Protein AF-A0A9P9AEH2-F1 (afdb_monomer_lite)

pLDDT: mean 73.3, std 25.93, range [28.19, 98.25]

Secondary structure (DSSP, 8-state):
--HHHHHHHHHHT--S----HHHHHHHHHHHHHHHHHHHHHTPPPPS-SSS---HHHHHHTTB---SSEEEEEETTEEEEESSPP-HHHHHHHHHHHHHHTHHHHSSPPPBPPBT-PPPP---BHHHHHHHHHHHHHTTB--HHHHHHHH---SBPP-PPP---S-B-----SSSPBHHHHHHHHHH-SHHHHHSPP-TTS---HHHHHHHHHHHHH-GGGGGGS------------------------PPPP-----------------------------------------------PPPP-PPP-

Structure (mmCIF, N/CA/C/O backbone):
data_AF-A0A9P9AEH2-F1
#
_entry.id   AF-A0A9P9AEH2-F1
#
loop_
_atom_site.group_PDB
_atom_site.id
_atom_site.type_symbol
_atom_site.label_atom_id
_atom_site.label_alt_id
_atom_site.label_comp_id
_atom_site.label_asym_id
_atom_site.label_entity_id
_atom_site.label_seq_id
_atom_site.pdbx_PDB_ins_code
_atom_site.Cartn_x
_atom_site.Cartn_y
_atom_site.Cartn_z
_atom_site.occupancy
_atom_site.B_iso_or_equiv
_atom_site.auth_seq_id
_atom_site.auth_comp_id
_atom_site.auth_asym_id
_atom_site.auth_atom_id
_atom_site.pdbx_PDB_model_num
ATOM 1 N N . LEU A 1 1 ? 23.282 -13.840 -33.303 1.00 62.34 1 LEU A N 1
ATOM 2 C CA . LEU A 1 1 ? 23.030 -13.584 -31.866 1.00 62.34 1 LEU A CA 1
ATOM 3 C C . LEU A 1 1 ? 24.050 -14.375 -31.071 1.00 62.34 1 LEU A C 1
ATOM 5 O O . LEU A 1 1 ? 24.085 -15.592 -31.226 1.00 62.34 1 LEU A O 1
ATOM 9 N N . ASP A 1 2 ? 24.872 -13.684 -30.285 1.00 90.50 2 ASP A N 1
ATOM 10 C CA . ASP A 1 2 ? 25.816 -14.287 -29.340 1.00 90.50 2 ASP A CA 1
ATOM 11 C C . ASP A 1 2 ? 25.077 -15.277 -28.408 1.00 90.50 2 ASP A C 1
ATOM 13 O O . ASP A 1 2 ? 23.894 -15.092 -28.094 1.00 90.50 2 ASP A O 1
ATOM 17 N N . LEU A 1 3 ? 25.740 -16.359 -27.983 1.00 92.50 3 LEU A N 1
ATOM 18 C CA . LEU A 1 3 ? 25.184 -17.357 -27.060 1.00 92.50 3 LEU A CA 1
ATOM 19 C C . LEU A 1 3 ? 24.665 -16.681 -25.784 1.00 92.50 3 LEU A C 1
ATOM 21 O O . LEU A 1 3 ? 23.587 -17.024 -25.289 1.00 92.50 3 LEU A O 1
ATOM 25 N N . ARG A 1 4 ? 25.387 -15.662 -25.309 1.00 91.38 4 ARG A N 1
ATOM 26 C CA . ARG A 1 4 ? 24.994 -14.835 -24.168 1.00 91.38 4 ARG A CA 1
ATOM 27 C C . ARG A 1 4 ? 23.633 -14.173 -24.369 1.00 91.38 4 ARG A C 1
ATOM 29 O O . ARG A 1 4 ? 22.790 -14.238 -23.475 1.00 91.38 4 ARG A O 1
ATOM 36 N N . ASP A 1 5 ? 23.387 -13.581 -25.535 1.00 91.69 5 ASP A N 1
ATOM 37 C CA . ASP A 1 5 ? 22.121 -12.902 -25.829 1.00 91.69 5 ASP A CA 1
ATOM 38 C C . ASP A 1 5 ? 20.962 -13.894 -25.942 1.00 91.69 5 ASP A C 1
ATOM 40 O O . ASP A 1 5 ? 19.847 -13.607 -25.505 1.00 91.69 5 ASP A O 1
ATOM 44 N N . ARG A 1 6 ? 21.223 -15.098 -26.468 1.00 89.75 6 ARG A N 1
ATOM 45 C CA . ARG A 1 6 ? 20.227 -16.179 -26.525 1.00 89.75 6 ARG A CA 1
ATOM 46 C C . ARG A 1 6 ? 19.845 -16.672 -25.132 1.00 89.75 6 ARG A C 1
ATOM 48 O O . ARG A 1 6 ? 18.654 -16.821 -24.860 1.00 89.75 6 ARG A O 1
ATOM 55 N N . ILE A 1 7 ? 20.826 -16.907 -24.257 1.00 87.25 7 ILE A N 1
ATOM 56 C CA . ILE A 1 7 ? 20.580 -17.311 -22.865 1.00 87.25 7 ILE A CA 1
ATOM 57 C C . ILE A 1 7 ? 19.827 -16.201 -22.135 1.00 87.25 7 ILE A C 1
ATOM 59 O O . ILE A 1 7 ? 18.781 -16.463 -21.546 1.00 87.25 7 ILE A O 1
ATOM 63 N N . ARG A 1 8 ? 20.286 -14.949 -22.252 1.00 83.81 8 ARG A N 1
ATOM 64 C CA . ARG A 1 8 ? 19.617 -13.787 -21.659 1.00 83.81 8 ARG A CA 1
ATOM 65 C C . ARG A 1 8 ? 18.162 -13.685 -22.111 1.00 83.81 8 ARG A C 1
ATOM 67 O O . ARG A 1 8 ? 17.284 -13.539 -21.270 1.00 83.81 8 ARG A O 1
ATOM 74 N N . LYS A 1 9 ? 17.889 -13.806 -23.414 1.00 83.81 9 LYS A N 1
ATOM 75 C CA . LYS A 1 9 ? 16.522 -13.751 -23.954 1.00 83.81 9 LYS A CA 1
ATOM 76 C C . LYS A 1 9 ? 15.638 -14.864 -23.388 1.00 83.81 9 LYS A C 1
ATOM 78 O O . LYS A 1 9 ? 14.495 -14.597 -23.037 1.00 83.81 9 LYS A O 1
ATOM 83 N N . ARG A 1 10 ? 16.160 -16.090 -23.262 1.00 83.12 10 ARG A N 1
ATOM 84 C CA . ARG A 1 10 ? 15.424 -17.221 -22.670 1.00 83.12 10 ARG A CA 1
ATOM 85 C C . ARG A 1 10 ? 15.131 -17.001 -21.189 1.00 83.12 10 ARG A C 1
ATOM 87 O O . ARG A 1 10 ? 13.990 -17.167 -20.777 1.00 83.12 10 ARG A O 1
ATOM 94 N N . VAL A 1 11 ? 16.121 -16.573 -20.410 1.00 81.19 11 VAL A N 1
ATOM 95 C CA . VAL A 1 11 ? 15.938 -16.303 -18.975 1.00 81.19 11 VAL A CA 1
ATOM 96 C C . VAL A 1 11 ? 14.929 -15.173 -18.757 1.00 81.19 11 VAL A C 1
ATOM 98 O O . VAL A 1 11 ? 14.026 -15.312 -17.943 1.00 81.19 11 VAL A O 1
ATOM 101 N N . LEU A 1 12 ? 15.009 -14.089 -19.535 1.00 76.88 12 LEU A N 1
ATOM 102 C CA . LEU A 1 12 ? 14.054 -12.978 -19.442 1.00 76.88 12 LEU A CA 1
ATOM 103 C C . LEU A 1 12 ? 12.643 -13.342 -19.937 1.00 76.88 12 LEU A C 1
ATOM 105 O O . LEU A 1 12 ? 11.680 -12.690 -19.546 1.00 76.88 12 LEU A O 1
ATOM 109 N N . SER A 1 13 ? 12.498 -14.382 -20.768 1.00 76.81 13 SER A N 1
ATOM 110 C CA . SER A 1 13 ? 11.187 -14.858 -21.239 1.00 76.81 13 SER A CA 1
ATOM 111 C C . SER A 1 13 ? 10.398 -15.658 -20.198 1.00 76.81 13 SER A C 1
ATOM 113 O O . SER A 1 13 ? 9.228 -15.961 -20.419 1.00 76.81 13 SER A O 1
ATOM 115 N N . ILE A 1 14 ? 11.019 -15.994 -19.064 1.00 79.00 14 ILE A N 1
ATOM 116 C CA . ILE A 1 14 ? 10.362 -16.696 -17.964 1.00 79.00 14 ILE A CA 1
ATOM 117 C C . ILE A 1 14 ? 9.258 -15.802 -17.381 1.00 79.00 14 ILE A C 1
ATOM 119 O O . ILE A 1 14 ? 9.511 -14.657 -17.011 1.00 79.00 14 ILE A O 1
ATOM 123 N N . GLN A 1 15 ? 8.035 -16.327 -17.277 1.00 74.75 15 GLN A N 1
ATOM 124 C CA . GLN A 1 15 ? 6.848 -15.595 -16.804 1.00 74.75 15 GLN A CA 1
ATOM 125 C C . GLN A 1 15 ? 6.489 -15.878 -15.334 1.00 74.75 15 GLN A C 1
ATOM 127 O O . GLN A 1 15 ? 5.360 -15.651 -14.916 1.00 74.75 15 GLN A O 1
ATOM 132 N N . PHE A 1 16 ? 7.438 -16.365 -14.535 1.00 76.38 16 PHE A N 1
ATOM 133 C CA . PHE A 1 16 ? 7.275 -16.509 -13.087 1.00 76.38 16 PHE A CA 1
ATOM 134 C C . PHE A 1 16 ? 8.370 -15.758 -12.320 1.00 76.38 16 PHE A C 1
ATOM 136 O O . PHE A 1 16 ? 9.404 -15.376 -12.880 1.00 76.38 16 PHE A O 1
ATOM 143 N N . ILE A 1 17 ? 8.122 -15.522 -11.031 1.00 82.81 17 ILE A N 1
ATOM 144 C CA . ILE A 1 17 ? 9.106 -14.965 -10.101 1.00 82.81 17 ILE A CA 1
ATOM 145 C C . ILE A 1 17 ? 10.064 -16.093 -9.737 1.00 82.81 17 ILE A C 1
ATOM 147 O O . ILE A 1 17 ? 9.629 -17.150 -9.289 1.00 82.81 17 ILE A O 1
ATOM 151 N N . ILE A 1 18 ? 11.362 -15.891 -9.957 1.00 80.31 18 ILE A N 1
ATOM 152 C CA . ILE A 1 18 ? 12.375 -16.859 -9.537 1.00 80.31 18 ILE A CA 1
ATOM 153 C C . ILE A 1 18 ? 12.635 -16.610 -8.049 1.00 80.31 18 ILE A C 1
ATOM 155 O O . ILE A 1 18 ? 13.205 -15.567 -7.713 1.00 80.31 18 ILE A O 1
ATOM 159 N N . PRO A 1 19 ? 12.234 -17.525 -7.149 1.00 82.62 19 PRO A N 1
ATOM 160 C CA . PRO A 1 19 ? 12.545 -17.372 -5.742 1.00 82.62 19 PRO A CA 1
ATOM 161 C C . PRO A 1 19 ? 14.063 -17.438 -5.569 1.00 82.62 19 PRO A C 1
ATOM 163 O O . PRO A 1 19 ? 14.725 -18.384 -5.995 1.00 82.62 19 PRO A O 1
ATOM 166 N N . SER A 1 20 ? 14.624 -16.406 -4.954 1.00 87.88 20 SER A N 1
ATOM 167 C CA . SER A 1 20 ? 16.035 -16.340 -4.594 1.00 87.88 20 SER A CA 1
ATOM 168 C C . SER A 1 20 ? 16.181 -15.629 -3.256 1.00 87.88 20 SER A C 1
ATOM 170 O O . SER A 1 20 ? 15.293 -14.883 -2.840 1.00 87.88 20 SER A O 1
ATOM 172 N N . VAL A 1 21 ? 17.317 -15.835 -2.589 1.00 89.06 21 VAL A N 1
ATOM 173 C CA . VAL A 1 21 ? 17.648 -15.117 -1.348 1.00 89.06 21 VAL A CA 1
ATOM 174 C C . VAL A 1 21 ? 17.639 -13.601 -1.583 1.00 89.06 21 VAL A C 1
ATOM 176 O O . VAL A 1 21 ? 17.129 -12.849 -0.759 1.00 89.06 21 VAL A O 1
ATOM 179 N N . GLU A 1 22 ? 18.114 -13.149 -2.746 1.00 90.38 22 GLU A N 1
ATOM 180 C CA . GLU A 1 22 ? 18.064 -11.739 -3.148 1.00 90.38 22 GLU A CA 1
ATOM 181 C C . GLU A 1 22 ? 16.622 -11.224 -3.266 1.00 90.38 22 GLU A C 1
ATOM 183 O O . GLU A 1 22 ? 16.276 -10.231 -2.628 1.00 90.38 22 GLU A O 1
ATOM 188 N N . THR A 1 23 ? 15.757 -11.929 -4.004 1.00 89.31 23 THR A N 1
ATOM 189 C CA . THR A 1 23 ? 14.343 -11.544 -4.160 1.00 89.31 23 THR A CA 1
ATOM 190 C C . THR A 1 23 ? 13.622 -11.533 -2.813 1.00 89.31 23 THR A C 1
ATOM 192 O O . THR A 1 23 ? 12.842 -10.625 -2.538 1.00 89.31 23 THR A O 1
ATOM 195 N N . PHE A 1 24 ? 13.928 -12.489 -1.931 1.00 91.94 24 PHE A N 1
ATOM 196 C CA . PHE A 1 24 ? 13.411 -12.506 -0.566 1.00 91.94 24 PHE A CA 1
ATOM 197 C C . PHE A 1 24 ? 13.822 -11.251 0.217 1.00 91.94 24 PHE A C 1
ATOM 199 O O . PHE A 1 24 ? 12.962 -10.583 0.791 1.00 91.94 24 PHE A O 1
ATOM 206 N N . HIS A 1 25 ? 15.108 -10.886 0.217 1.00 94.31 25 HIS A N 1
ATOM 207 C CA . HIS A 1 25 ? 15.576 -9.687 0.915 1.00 94.31 25 HIS A CA 1
ATOM 208 C C . HIS A 1 25 ? 14.945 -8.409 0.364 1.00 94.31 25 HIS A C 1
ATOM 210 O O . HIS A 1 25 ? 14.542 -7.545 1.143 1.00 94.31 25 HIS A O 1
ATOM 216 N N . GLU A 1 26 ? 14.827 -8.289 -0.957 1.00 95.31 26 GLU A N 1
ATOM 217 C CA . GLU A 1 26 ? 14.165 -7.148 -1.586 1.00 95.31 26 GLU A CA 1
ATOM 218 C C . GLU A 1 26 ? 12.679 -7.080 -1.204 1.00 95.31 26 GLU A C 1
ATOM 220 O O . GLU A 1 26 ? 12.203 -6.023 -0.780 1.00 95.31 26 GLU A O 1
ATOM 225 N N . ASN A 1 27 ? 11.955 -8.202 -1.242 1.00 95.44 27 ASN A N 1
ATOM 226 C CA . ASN A 1 27 ? 10.561 -8.267 -0.794 1.00 95.44 27 ASN A CA 1
ATOM 227 C C . ASN A 1 27 ? 10.424 -7.862 0.678 1.00 95.44 27 ASN A C 1
ATOM 229 O O . ASN A 1 27 ? 9.542 -7.077 1.022 1.00 95.44 27 ASN A O 1
ATOM 233 N N . MET A 1 28 ? 11.326 -8.320 1.550 1.00 95.94 28 MET A N 1
ATOM 234 C CA . MET A 1 28 ? 11.313 -7.934 2.963 1.00 95.94 28 MET A CA 1
ATOM 235 C C . MET A 1 28 ? 11.596 -6.445 3.171 1.00 95.94 28 MET A C 1
ATOM 237 O O . MET A 1 28 ? 10.982 -5.838 4.050 1.00 95.94 28 MET A O 1
ATOM 241 N N . LYS A 1 29 ? 12.452 -5.815 2.351 1.00 96.88 29 LYS A N 1
ATOM 242 C CA . LYS A 1 29 ? 12.617 -4.350 2.372 1.00 96.88 29 LYS A CA 1
ATOM 243 C C . LYS A 1 29 ? 11.295 -3.660 2.069 1.00 96.88 29 LYS A C 1
ATOM 245 O O . LYS A 1 29 ? 10.914 -2.768 2.822 1.00 96.88 29 LYS A O 1
ATOM 250 N N . TYR A 1 30 ? 10.579 -4.103 1.037 1.00 97.44 30 TYR A N 1
ATOM 251 C CA . TYR A 1 30 ? 9.293 -3.516 0.667 1.00 97.44 30 TYR A CA 1
ATOM 252 C C . TYR A 1 30 ? 8.231 -3.700 1.763 1.00 97.44 30 TYR A C 1
ATOM 254 O O . TYR A 1 30 ? 7.660 -2.718 2.232 1.00 97.44 30 TYR A O 1
ATOM 262 N N . ILE A 1 31 ? 8.059 -4.924 2.271 1.00 97.25 31 ILE A N 1
ATOM 263 C CA . ILE A 1 31 ? 7.162 -5.235 3.398 1.00 97.25 31 ILE A CA 1
ATOM 264 C C . ILE A 1 31 ? 7.500 -4.403 4.644 1.00 97.25 31 ILE A C 1
ATOM 266 O O . ILE A 1 31 ? 6.602 -3.925 5.345 1.00 97.25 31 ILE A O 1
ATOM 270 N N . SER A 1 32 ? 8.788 -4.169 4.918 1.00 97.38 32 SER A N 1
ATOM 271 C CA . SER A 1 32 ? 9.209 -3.373 6.074 1.00 97.38 32 SER A CA 1
ATOM 272 C C . SER A 1 32 ? 8.695 -1.931 6.031 1.00 97.38 32 SER A C 1
ATOM 274 O O . SER A 1 32 ? 8.515 -1.330 7.091 1.00 97.38 32 SER A O 1
ATOM 276 N N . ILE A 1 33 ? 8.420 -1.377 4.843 1.00 98.25 33 ILE A N 1
ATOM 277 C CA . ILE A 1 33 ? 7.902 -0.013 4.694 1.00 98.25 33 ILE A CA 1
ATOM 278 C C . ILE A 1 33 ? 6.505 0.087 5.306 1.00 98.25 33 ILE A C 1
ATOM 280 O O . ILE A 1 33 ? 6.278 0.949 6.155 1.00 98.25 33 ILE A O 1
ATOM 284 N N . ALA A 1 34 ? 5.601 -0.833 4.963 1.00 97.75 34 ALA A N 1
ATOM 285 C CA . ALA A 1 34 ? 4.266 -0.871 5.555 1.00 97.75 34 ALA A CA 1
ATOM 286 C C . ALA A 1 34 ? 4.339 -1.042 7.077 1.00 97.75 34 ALA A C 1
ATOM 288 O O . ALA A 1 34 ? 3.719 -0.281 7.816 1.00 97.75 34 ALA A O 1
ATOM 289 N N . ALA A 1 35 ? 5.189 -1.946 7.575 1.00 96.81 35 ALA A N 1
ATOM 290 C CA . ALA A 1 35 ? 5.377 -2.108 9.015 1.00 96.81 35 ALA A CA 1
ATOM 291 C C . ALA A 1 35 ? 5.870 -0.817 9.704 1.00 96.81 35 ALA A C 1
ATOM 293 O O . ALA A 1 35 ? 5.384 -0.474 10.783 1.00 96.81 35 ALA A O 1
ATOM 294 N N . LYS A 1 36 ? 6.807 -0.076 9.093 1.00 97.44 36 LYS A N 1
ATOM 295 C CA . LYS A 1 36 ? 7.274 1.228 9.601 1.00 97.44 36 LYS A CA 1
ATOM 296 C C . LYS A 1 36 ? 6.147 2.265 9.614 1.00 97.44 36 LYS A C 1
ATOM 298 O O . LYS A 1 36 ? 6.005 2.970 10.610 1.00 97.44 36 LYS A O 1
ATOM 303 N N . ILE A 1 37 ? 5.344 2.336 8.551 1.00 97.62 37 ILE A N 1
ATOM 304 C CA . ILE A 1 37 ? 4.191 3.245 8.438 1.00 97.62 37 ILE A CA 1
ATOM 305 C C . ILE A 1 37 ? 3.176 2.952 9.546 1.00 97.62 37 ILE A C 1
ATOM 307 O O . ILE A 1 37 ? 2.828 3.850 10.312 1.00 97.62 37 ILE A O 1
ATOM 311 N N . LEU A 1 38 ? 2.762 1.692 9.702 1.00 97.06 38 LEU A N 1
ATOM 312 C CA . LEU A 1 38 ? 1.790 1.294 10.723 1.00 97.06 38 LEU A CA 1
ATOM 313 C C . LEU A 1 38 ? 2.295 1.590 12.137 1.00 97.06 38 LEU A C 1
ATOM 315 O O . LEU A 1 38 ? 1.560 2.139 12.955 1.00 97.06 38 LEU A O 1
ATOM 319 N N . ARG A 1 39 ? 3.574 1.314 12.421 1.00 94.88 39 ARG A N 1
ATOM 320 C CA . ARG A 1 39 ? 4.192 1.677 13.706 1.00 94.88 39 ARG A CA 1
ATOM 321 C C . ARG A 1 39 ? 4.179 3.181 13.950 1.00 94.88 39 ARG A C 1
ATOM 323 O O . ARG A 1 39 ? 3.943 3.630 15.071 1.00 94.88 39 ARG A O 1
ATOM 330 N N . ARG A 1 40 ? 4.454 3.962 12.906 1.00 94.50 40 ARG A N 1
ATOM 331 C CA . ARG A 1 40 ? 4.536 5.416 12.995 1.00 94.50 40 ARG A CA 1
ATOM 332 C C . ARG A 1 40 ? 3.178 6.051 13.246 1.00 94.50 40 ARG A C 1
ATOM 334 O O . ARG A 1 40 ? 3.122 6.909 14.118 1.00 94.50 40 ARG A O 1
ATOM 341 N N . TYR A 1 41 ? 2.130 5.626 12.544 1.00 94.56 41 TYR A N 1
ATOM 342 C CA . TYR A 1 41 ? 0.842 6.328 12.552 1.00 94.56 41 TYR A CA 1
ATOM 343 C C . TYR A 1 41 ? -0.253 5.652 13.369 1.00 94.56 41 TYR A C 1
ATOM 345 O O . TYR A 1 41 ? -1.098 6.358 13.892 1.00 94.56 41 TYR A O 1
ATOM 353 N N . LEU A 1 42 ? -0.239 4.327 13.519 1.00 94.56 42 LEU A N 1
ATOM 354 C CA . LEU A 1 42 ? -1.388 3.597 14.073 1.00 94.56 42 LEU A CA 1
ATOM 355 C C . LEU A 1 42 ? -1.065 2.763 15.319 1.00 94.56 42 LEU A C 1
ATOM 357 O O . LEU A 1 42 ? -1.966 2.439 16.082 1.00 94.56 42 LEU A O 1
ATOM 361 N N . MET A 1 43 ? 0.201 2.405 15.547 1.00 91.88 43 MET A N 1
ATOM 362 C CA . MET A 1 43 ? 0.604 1.607 16.712 1.00 91.88 43 MET A CA 1
ATOM 363 C C . MET A 1 43 ? 0.988 2.495 17.897 1.00 91.88 43 MET A C 1
ATOM 365 O O . MET A 1 43 ? 1.874 3.349 17.770 1.00 91.88 43 MET A O 1
ATOM 369 N N . GLU A 1 44 ? 0.385 2.257 19.057 1.00 86.25 44 GLU A N 1
ATOM 370 C CA . GLU A 1 44 ? 0.805 2.870 20.318 1.00 86.25 44 GLU A CA 1
ATOM 371 C C . GLU A 1 44 ? 2.204 2.383 20.731 1.00 86.25 44 GLU A C 1
ATOM 373 O O . GLU A 1 44 ? 2.643 1.282 20.387 1.00 86.25 44 GLU A O 1
ATOM 378 N N . VAL A 1 45 ? 2.957 3.232 21.433 1.00 76.06 45 VAL A N 1
ATOM 379 C CA . VAL A 1 45 ? 4.298 2.862 21.899 1.00 76.06 45 VAL A CA 1
ATOM 380 C C . VAL A 1 45 ? 4.147 1.845 23.035 1.00 76.06 45 VAL A C 1
ATOM 382 O O . VAL A 1 45 ? 3.473 2.157 24.015 1.00 76.06 45 VAL A O 1
ATOM 385 N N . PRO A 1 46 ? 4.786 0.660 22.963 1.00 68.69 46 PRO A N 1
ATOM 386 C CA . PRO A 1 46 ? 4.712 -0.306 24.049 1.00 68.69 46 PRO A CA 1
ATOM 387 C C . PRO A 1 46 ? 5.258 0.309 25.339 1.00 68.69 46 PRO A C 1
ATOM 389 O O . PRO A 1 46 ? 6.410 0.749 25.384 1.00 68.69 46 PRO A O 1
ATOM 392 N N . THR A 1 47 ? 4.449 0.313 26.394 1.00 58.19 47 THR A N 1
ATOM 393 C CA . THR A 1 47 ? 4.825 0.847 27.711 1.00 58.19 47 THR A CA 1
ATOM 394 C C . THR A 1 47 ? 5.898 -0.006 28.398 1.00 58.19 47 THR A C 1
ATOM 396 O O . THR A 1 47 ? 6.670 0.505 29.208 1.00 58.19 47 THR A O 1
ATOM 399 N N . CYS A 1 48 ? 6.027 -1.292 28.036 1.00 57.22 48 CYS A N 1
ATOM 400 C CA . CYS A 1 48 ? 7.017 -2.205 28.608 1.00 57.22 48 CYS A CA 1
ATOM 401 C C . CYS A 1 48 ? 8.142 -2.565 27.619 1.00 57.22 48 CYS A C 1
ATOM 403 O O . CYS A 1 48 ? 7.910 -3.118 26.545 1.00 57.22 48 CYS A O 1
ATOM 405 N N . LYS A 1 49 ? 9.401 -2.312 28.009 1.00 62.03 49 LYS A N 1
ATOM 406 C CA . LYS A 1 49 ? 10.592 -2.605 27.184 1.00 62.03 49 LYS A CA 1
ATOM 407 C C . LYS A 1 49 ? 10.941 -4.098 27.085 1.00 62.03 49 LYS A C 1
ATOM 409 O O . LYS A 1 49 ? 11.706 -4.453 26.192 1.00 62.03 49 LYS A O 1
ATOM 414 N N . ARG A 1 50 ? 10.437 -4.945 27.996 1.00 60.28 50 ARG A N 1
ATOM 415 C CA . ARG A 1 50 ? 10.857 -6.355 28.126 1.00 60.28 50 ARG A CA 1
ATOM 416 C C . ARG A 1 50 ? 10.119 -7.320 27.193 1.00 60.28 50 ARG A C 1
ATOM 418 O O . ARG A 1 50 ? 10.758 -8.247 26.723 1.00 60.28 50 ARG A O 1
ATOM 425 N N . ASN A 1 51 ? 8.862 -7.043 26.842 1.00 72.12 51 ASN A N 1
ATOM 426 C CA . ASN A 1 51 ? 8.076 -7.830 25.884 1.00 72.12 51 ASN A CA 1
ATOM 427 C C . ASN A 1 51 ? 7.437 -6.883 24.867 1.00 72.12 51 ASN A C 1
ATOM 429 O O . ASN A 1 51 ? 6.350 -6.360 25.097 1.00 72.12 51 ASN A O 1
ATOM 433 N N . LYS A 1 52 ? 8.141 -6.604 23.765 1.00 79.06 52 LYS A N 1
ATOM 434 C CA . LYS A 1 52 ? 7.578 -5.790 22.682 1.00 79.06 52 LYS A CA 1
ATOM 435 C C . LYS A 1 52 ? 6.620 -6.675 21.880 1.00 79.06 52 LYS A C 1
ATOM 437 O O . LYS A 1 52 ? 7.121 -7.611 21.254 1.00 79.06 52 LYS A O 1
ATOM 442 N N . PRO A 1 53 ? 5.302 -6.403 21.887 1.00 84.81 53 PRO A N 1
ATOM 443 C CA . PRO A 1 53 ? 4.364 -7.183 21.094 1.00 84.81 53 PRO A CA 1
ATOM 444 C C . PRO A 1 53 ? 4.727 -7.085 19.613 1.00 84.81 53 PRO A C 1
ATOM 446 O O . PRO A 1 53 ? 5.306 -6.090 19.150 1.00 84.81 53 PRO A O 1
ATOM 449 N N . THR A 1 54 ? 4.383 -8.121 18.856 1.00 89.44 54 THR A N 1
ATOM 450 C CA . THR A 1 54 ? 4.439 -8.044 17.399 1.00 89.44 54 THR A CA 1
ATOM 451 C C . THR A 1 54 ? 3.483 -6.961 16.895 1.00 89.44 54 THR A C 1
ATOM 453 O O . THR A 1 54 ? 2.571 -6.511 17.592 1.00 89.44 54 THR A O 1
ATOM 456 N N . LEU A 1 55 ? 3.688 -6.519 15.650 1.00 91.81 55 LEU A N 1
ATOM 457 C CA . LEU A 1 55 ? 2.817 -5.505 15.056 1.00 91.81 55 LEU A CA 1
ATOM 458 C C . LEU A 1 55 ? 1.360 -5.990 14.996 1.00 91.81 55 LEU A C 1
ATOM 460 O O . LEU A 1 55 ? 0.459 -5.207 15.263 1.00 91.81 55 LEU A O 1
ATOM 464 N N . PHE A 1 56 ? 1.139 -7.273 14.697 1.00 93.19 56 PHE A N 1
ATOM 465 C CA . PHE A 1 56 ? -0.200 -7.851 14.707 1.00 93.19 56 PHE A CA 1
ATOM 466 C C . PHE A 1 56 ? -0.785 -7.917 16.122 1.00 93.19 56 PHE A C 1
ATOM 468 O O . PHE A 1 56 ? -1.906 -7.467 16.315 1.00 93.19 56 PHE A O 1
ATOM 475 N N . GLU A 1 57 ? -0.035 -8.404 17.115 1.00 91.88 57 GLU A N 1
ATOM 476 C CA . GLU A 1 57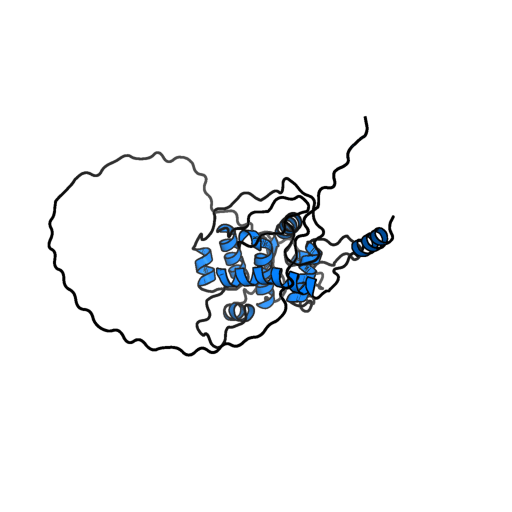 ? -0.508 -8.492 18.508 1.00 91.88 57 GLU A CA 1
ATOM 477 C C . GLU A 1 57 ? -0.960 -7.133 19.053 1.00 91.88 57 GLU A C 1
ATOM 479 O O . GLU A 1 57 ? -2.014 -7.038 19.676 1.00 91.88 57 GLU A O 1
ATOM 484 N N . SER A 1 58 ? -0.207 -6.068 18.760 1.00 91.25 58 SER A N 1
ATOM 485 C CA . SER A 1 58 ? -0.558 -4.707 19.182 1.00 91.25 58 SER A CA 1
ATOM 486 C C . SER A 1 58 ? -1.841 -4.175 18.534 1.00 91.25 58 SER A C 1
ATOM 488 O O . SER A 1 58 ? -2.505 -3.309 19.105 1.00 91.25 58 SER A O 1
ATOM 490 N N . PHE A 1 59 ? -2.161 -4.633 17.325 1.00 92.56 59 PHE A N 1
ATOM 491 C CA . PHE A 1 59 ? -3.405 -4.285 16.643 1.00 92.56 59 PHE A CA 1
ATOM 492 C C . PHE A 1 59 ? -4.556 -5.154 17.151 1.00 92.56 59 PHE A C 1
ATOM 494 O O . PHE A 1 59 ? -5.626 -4.640 17.459 1.00 92.56 59 PHE A O 1
ATOM 501 N N . ALA A 1 60 ? -4.321 -6.457 17.297 1.00 93.12 60 ALA A N 1
ATOM 502 C CA . ALA A 1 60 ? -5.307 -7.424 17.757 1.00 93.12 60 ALA A CA 1
ATOM 503 C C . ALA A 1 60 ? -5.807 -7.128 19.179 1.00 93.12 60 ALA A C 1
ATOM 505 O O . ALA A 1 60 ? -6.991 -7.309 19.442 1.00 93.12 60 ALA A O 1
ATOM 506 N N . SER A 1 61 ? -4.954 -6.609 20.073 1.00 91.44 61 SER A N 1
ATOM 507 C CA . SER A 1 61 ? -5.363 -6.216 21.432 1.00 91.44 61 SER A CA 1
ATOM 508 C C . SER A 1 61 ? -6.397 -5.086 21.463 1.00 91.44 61 SER A C 1
ATOM 510 O O . SER A 1 61 ? -7.112 -4.941 22.446 1.00 91.44 61 SER A O 1
ATOM 512 N N . ASN A 1 62 ? -6.457 -4.286 20.398 1.00 91.44 62 ASN A N 1
ATOM 513 C CA . ASN A 1 62 ? -7.318 -3.113 20.258 1.00 91.44 62 ASN A CA 1
ATOM 514 C C . ASN A 1 62 ? -8.382 -3.306 19.164 1.00 91.44 62 ASN A C 1
ATOM 516 O O . ASN A 1 62 ? -8.989 -2.341 18.697 1.00 91.44 62 ASN A O 1
ATOM 520 N N . TRP A 1 63 ? -8.572 -4.546 18.705 1.00 95.44 63 TRP A N 1
ATOM 521 C CA . TRP A 1 63 ? -9.529 -4.866 17.661 1.00 95.44 63 TRP A CA 1
ATOM 522 C C . TRP A 1 63 ? -10.884 -5.231 18.261 1.00 95.44 63 TRP A C 1
ATOM 524 O O . TRP A 1 63 ? -10.985 -6.121 19.106 1.00 95.44 63 TRP A O 1
ATOM 534 N N . LYS A 1 64 ? -11.937 -4.576 17.780 1.00 93.88 64 LYS A N 1
ATOM 535 C CA . LYS A 1 64 ? -13.331 -4.894 18.085 1.00 93.88 64 LYS A CA 1
ATOM 536 C C . LYS A 1 64 ? -14.002 -5.368 16.806 1.00 93.88 64 LYS A C 1
ATOM 538 O O . LYS A 1 64 ? -13.925 -4.695 15.781 1.00 93.88 64 LYS A O 1
ATOM 543 N N . SER A 1 65 ? -14.664 -6.523 16.861 1.00 91.12 65 SER A N 1
ATOM 544 C CA . SER A 1 65 ? -15.358 -7.054 15.687 1.00 91.12 65 SER A CA 1
ATOM 545 C C . SER A 1 65 ? -16.478 -6.096 15.255 1.00 91.12 65 SER A C 1
ATOM 547 O O . SER A 1 65 ? -17.381 -5.844 16.055 1.00 91.12 65 SER A O 1
ATOM 549 N N . PRO A 1 66 ? -16.474 -5.595 14.005 1.00 87.31 66 PRO A N 1
ATOM 550 C CA . PRO A 1 66 ? -17.500 -4.676 13.503 1.00 87.31 66 PRO A CA 1
ATOM 551 C C . PRO A 1 66 ? -18.854 -5.355 13.216 1.00 87.31 66 PRO A C 1
ATOM 553 O O . PRO A 1 66 ? -19.750 -4.730 12.655 1.00 87.31 66 PRO A O 1
ATOM 556 N N . GLY A 1 67 ? -19.012 -6.645 13.534 1.00 86.75 67 GLY A N 1
ATOM 557 C CA . GLY A 1 67 ? -20.203 -7.448 13.232 1.00 86.75 67 GLY A CA 1
ATOM 558 C C . GLY A 1 67 ? -20.313 -7.860 11.759 1.00 86.75 67 GLY A C 1
ATOM 559 O O . GLY A 1 67 ? -20.619 -9.014 11.476 1.00 86.75 67 GLY A O 1
ATOM 560 N N . VAL A 1 68 ? -19.983 -6.957 10.830 1.00 87.31 68 VAL A N 1
ATOM 561 C CA . VAL A 1 68 ? -19.972 -7.184 9.374 1.00 87.31 68 VAL A CA 1
ATOM 562 C C . VAL A 1 68 ? -18.575 -6.944 8.808 1.00 87.31 68 VAL A C 1
ATOM 564 O O . VAL A 1 68 ? -17.900 -5.990 9.191 1.00 87.31 68 VAL A O 1
ATOM 567 N N . GLN A 1 69 ? -18.119 -7.801 7.888 1.00 86.69 69 GLN A N 1
ATOM 568 C CA . GLN A 1 69 ? -16.792 -7.659 7.291 1.00 86.69 69 GLN A CA 1
ATOM 569 C C . GLN A 1 69 ? -16.861 -6.725 6.082 1.00 86.69 69 GLN A C 1
ATOM 571 O O . GLN A 1 69 ? -17.395 -7.090 5.032 1.00 86.69 69 GLN A O 1
ATOM 576 N N . TYR A 1 70 ? -16.280 -5.536 6.236 1.00 87.25 70 TYR A N 1
ATOM 577 C CA . TYR A 1 70 ? -16.092 -4.568 5.160 1.00 87.25 70 TYR A CA 1
ATOM 578 C C . TYR A 1 70 ? -14.802 -4.852 4.396 1.00 87.25 70 TYR A C 1
ATOM 580 O O . TYR A 1 70 ? -13.730 -4.976 4.992 1.00 87.25 70 TYR A O 1
ATOM 588 N N . VAL A 1 71 ? -14.902 -4.909 3.070 1.00 89.00 71 VAL A N 1
ATOM 589 C CA . VAL A 1 71 ? -13.758 -5.083 2.176 1.00 89.00 71 VAL A CA 1
ATOM 590 C C . VAL A 1 71 ? -13.689 -3.902 1.222 1.00 89.00 71 VAL A C 1
ATOM 592 O O . VAL A 1 71 ? -14.622 -3.642 0.465 1.00 89.00 71 VAL A O 1
ATOM 595 N N . GLU A 1 72 ? -12.572 -3.186 1.268 1.00 92.31 72 GLU A N 1
ATOM 596 C CA . GLU A 1 72 ? -12.302 -2.086 0.350 1.00 92.31 72 GLU A CA 1
ATOM 597 C C . GLU A 1 72 ? -11.941 -2.640 -1.036 1.00 92.31 72 GLU A C 1
ATOM 599 O O . GLU A 1 72 ? -11.025 -3.462 -1.152 1.00 92.31 72 GLU A O 1
ATOM 604 N N . HIS A 1 73 ? -12.648 -2.193 -2.075 1.00 90.69 73 HIS A N 1
ATOM 605 C CA . HIS A 1 73 ? -12.377 -2.562 -3.472 1.00 90.69 73 HIS A CA 1
ATOM 606 C C . HIS A 1 73 ? -11.862 -1.387 -4.311 1.00 90.69 73 HIS A C 1
ATOM 608 O O . HIS A 1 73 ? -11.292 -1.613 -5.378 1.00 90.69 73 HIS A O 1
ATOM 614 N N . ASN A 1 74 ? -12.032 -0.159 -3.825 1.00 89.69 74 ASN A N 1
ATOM 615 C CA . ASN A 1 74 ? -11.486 1.073 -4.381 1.00 89.69 74 ASN A CA 1
ATOM 616 C C . ASN A 1 74 ? -11.370 2.111 -3.247 1.00 89.69 74 ASN A C 1
ATOM 618 O O . ASN A 1 74 ? -11.894 1.887 -2.160 1.00 89.69 74 ASN A O 1
ATOM 622 N N . TYR A 1 75 ? -10.664 3.225 -3.449 1.00 88.56 75 TYR A N 1
ATOM 623 C CA . TYR A 1 75 ? -10.413 4.206 -2.387 1.00 88.56 75 TYR A CA 1
ATOM 624 C C . TYR A 1 75 ? -11.701 4.706 -1.731 1.00 88.56 75 TYR A C 1
ATOM 626 O O . TYR A 1 75 ? -12.453 5.462 -2.335 1.00 88.56 75 TYR A O 1
ATOM 634 N N . GLY A 1 76 ? -11.909 4.331 -0.467 1.00 87.31 76 GLY A N 1
ATOM 635 C CA . GLY A 1 76 ? -13.093 4.732 0.292 1.00 87.31 76 GLY A CA 1
ATOM 636 C C . GLY A 1 76 ? -14.384 4.012 -0.113 1.00 87.31 76 GLY A C 1
ATOM 637 O O . GLY A 1 76 ? -15.417 4.271 0.497 1.00 87.31 76 GLY A O 1
ATOM 638 N N . GLU A 1 77 ? -14.334 3.096 -1.082 1.00 91.31 77 GLU A N 1
ATOM 639 C CA . GLU A 1 77 ? -15.474 2.298 -1.532 1.00 91.31 77 GLU A CA 1
ATOM 640 C C . GLU A 1 77 ? -15.384 0.892 -0.929 1.00 91.31 77 GLU A C 1
ATOM 642 O O . GLU A 1 77 ? -14.421 0.141 -1.140 1.00 91.31 77 GLU A O 1
ATOM 647 N N . PHE A 1 78 ? -16.413 0.526 -0.166 1.00 91.44 78 PHE A N 1
ATOM 648 C CA . PHE A 1 78 ? -16.466 -0.720 0.590 1.00 91.44 78 PHE A CA 1
ATOM 649 C C . PHE A 1 78 ? -17.621 -1.595 0.125 1.00 91.44 78 PHE A C 1
ATOM 651 O O . PHE A 1 78 ? -18.714 -1.114 -0.161 1.00 91.44 78 PHE A O 1
ATOM 658 N N . SER A 1 79 ? -17.388 -2.902 0.123 1.00 90.56 79 SER A N 1
ATOM 659 C CA . SER A 1 79 ? -18.436 -3.911 -0.014 1.00 90.56 79 SER A CA 1
ATOM 660 C C . SER A 1 79 ? -18.550 -4.698 1.283 1.00 90.56 79 SER A C 1
ATOM 662 O O . SER A 1 79 ? -17.546 -4.989 1.939 1.00 90.56 79 SER A O 1
ATOM 664 N N . GLN A 1 80 ? -19.773 -5.055 1.655 1.00 90.06 80 GLN A N 1
ATOM 665 C CA . GLN A 1 80 ? -20.013 -5.980 2.754 1.00 90.06 80 GLN A CA 1
ATOM 666 C C . GLN A 1 80 ? -19.825 -7.416 2.267 1.00 90.06 80 GLN A C 1
ATOM 668 O O . GLN A 1 80 ? -20.180 -7.758 1.140 1.00 90.06 80 GLN A O 1
ATOM 673 N N . THR A 1 81 ? -19.263 -8.263 3.124 1.00 86.31 81 THR A N 1
ATOM 674 C CA . THR A 1 81 ? -19.113 -9.696 2.858 1.00 86.31 81 THR A CA 1
ATOM 675 C C . THR A 1 81 ? -19.818 -10.507 3.935 1.00 86.31 81 THR A C 1
ATOM 677 O O . THR A 1 81 ? -19.911 -10.085 5.086 1.00 86.31 81 THR A O 1
ATOM 680 N N . THR A 1 82 ? -20.302 -11.690 3.561 1.00 85.69 82 THR A N 1
ATOM 681 C CA . THR A 1 82 ? -20.971 -12.641 4.466 1.00 85.69 82 THR A CA 1
ATOM 682 C C . THR A 1 82 ? -19.998 -13.382 5.386 1.00 85.69 82 THR A C 1
ATOM 684 O O . THR A 1 82 ? -20.415 -14.151 6.247 1.00 85.69 82 THR A O 1
ATOM 687 N N . GLN A 1 83 ? -18.694 -13.173 5.201 1.00 84.56 83 GLN A N 1
ATOM 688 C CA . GLN A 1 83 ? -17.650 -13.812 5.988 1.00 84.56 83 GLN A CA 1
ATOM 689 C C . GLN A 1 83 ? -17.560 -13.189 7.382 1.00 84.56 83 GLN A C 1
ATOM 691 O O . GLN A 1 83 ? -17.699 -11.976 7.547 1.00 84.56 83 GLN A O 1
ATOM 696 N N . THR A 1 84 ? -17.256 -14.016 8.381 1.00 87.62 84 THR A N 1
ATOM 697 C CA . THR A 1 84 ? -17.011 -13.542 9.743 1.00 87.62 84 THR A CA 1
ATOM 698 C C . THR A 1 84 ? -15.794 -12.610 9.766 1.00 87.62 84 THR A C 1
ATOM 700 O O . THR A 1 84 ? -14.708 -13.040 9.360 1.00 87.62 84 THR A O 1
ATOM 703 N N . PRO A 1 85 ? -15.925 -11.372 10.280 1.00 90.75 85 PRO A N 1
ATOM 704 C CA . PRO A 1 85 ? -14.793 -10.470 10.440 1.00 90.75 85 PRO A CA 1
ATOM 705 C C . PRO A 1 85 ? -13.702 -11.106 11.298 1.00 90.75 85 PRO A C 1
ATOM 707 O O . PRO A 1 85 ? -13.977 -11.650 12.368 1.00 90.75 85 PRO A O 1
ATOM 710 N N . THR A 1 86 ? -12.448 -10.987 10.868 1.00 93.06 86 THR A N 1
ATOM 711 C CA . THR A 1 86 ? -11.295 -11.411 11.671 1.00 93.06 86 THR A CA 1
ATOM 712 C C . THR A 1 86 ? -10.288 -10.279 11.815 1.00 93.06 86 THR A C 1
ATOM 714 O O . THR A 1 86 ? -10.032 -9.540 10.861 1.00 93.06 86 THR A O 1
ATOM 717 N N . ALA A 1 87 ? -9.645 -10.189 12.984 1.00 94.06 87 ALA A N 1
ATOM 718 C CA . ALA A 1 87 ? -8.548 -9.247 13.218 1.00 94.06 87 ALA A CA 1
ATOM 719 C C . ALA A 1 87 ? -7.418 -9.418 12.190 1.00 94.06 87 ALA A C 1
ATOM 721 O O . ALA A 1 87 ? -6.799 -8.443 11.772 1.00 94.06 87 ALA A O 1
ATOM 722 N N . TRP A 1 88 ? -7.159 -10.656 11.752 1.00 93.38 88 TRP A N 1
ATOM 723 C CA . TRP A 1 88 ? -6.137 -10.948 10.746 1.00 93.38 88 TRP A CA 1
ATOM 724 C C . TRP A 1 88 ? -6.494 -10.376 9.372 1.00 93.38 88 TRP A C 1
ATOM 726 O O . TRP A 1 88 ? -5.644 -9.769 8.722 1.00 93.38 88 TRP A O 1
ATOM 736 N N . HIS A 1 89 ? -7.752 -10.520 8.940 1.00 92.00 89 HIS A N 1
ATOM 737 C CA . HIS A 1 89 ? -8.220 -9.914 7.695 1.00 92.00 89 HIS A CA 1
ATOM 738 C C . HIS A 1 89 ? -8.149 -8.385 7.769 1.00 92.00 89 HIS A C 1
ATOM 740 O O . HIS A 1 89 ? -7.552 -7.765 6.892 1.00 92.00 89 HIS A O 1
ATOM 746 N N . ALA A 1 90 ? -8.660 -7.789 8.851 1.00 94.44 90 ALA A N 1
ATOM 747 C CA . ALA A 1 90 ? -8.577 -6.350 9.096 1.00 94.44 90 ALA A CA 1
ATOM 748 C C . ALA A 1 90 ? -7.122 -5.847 9.049 1.00 94.44 90 ALA A C 1
ATOM 750 O O . ALA A 1 90 ? -6.815 -4.854 8.384 1.00 94.44 90 ALA A O 1
ATOM 751 N N . TYR A 1 91 ? -6.203 -6.570 9.696 1.00 95.81 91 TYR A N 1
ATOM 752 C CA . TYR A 1 91 ? -4.776 -6.258 9.691 1.00 95.81 91 TYR A CA 1
ATOM 753 C C . TYR A 1 91 ? -4.190 -6.320 8.277 1.00 95.81 91 TYR A C 1
ATOM 755 O O . TYR A 1 91 ? -3.500 -5.388 7.864 1.00 95.81 91 TYR A O 1
ATOM 763 N N . LYS A 1 92 ? -4.507 -7.368 7.505 1.00 94.69 92 LYS A N 1
ATOM 764 C CA . LYS A 1 92 ? -4.072 -7.515 6.108 1.00 94.69 92 LYS A CA 1
ATOM 765 C C . LYS A 1 92 ? -4.573 -6.358 5.235 1.00 94.69 92 LYS A C 1
ATOM 767 O O . LYS A 1 92 ? -3.796 -5.844 4.433 1.00 94.69 92 LYS A O 1
ATOM 772 N N . THR A 1 93 ? -5.822 -5.920 5.413 1.00 94.69 93 THR A N 1
ATOM 773 C CA . THR A 1 93 ? -6.414 -4.777 4.692 1.00 94.69 93 THR A CA 1
ATOM 774 C C . THR A 1 93 ? -5.631 -3.491 4.946 1.00 94.69 93 THR A C 1
ATOM 776 O O . THR A 1 93 ? -5.165 -2.850 4.005 1.00 94.69 93 THR A O 1
ATOM 779 N N . VAL A 1 94 ? -5.413 -3.144 6.216 1.00 96.75 94 VAL A N 1
ATOM 780 C CA . VAL A 1 94 ? -4.694 -1.920 6.605 1.00 96.75 94 VAL A CA 1
ATOM 781 C C . VAL A 1 94 ? -3.218 -1.987 6.199 1.00 96.75 94 VAL A C 1
ATOM 783 O O . VAL A 1 94 ? -2.642 -0.995 5.750 1.00 96.75 94 VAL A O 1
ATOM 786 N N . PHE A 1 95 ? -2.597 -3.163 6.302 1.00 97.56 95 PHE A N 1
ATOM 787 C CA . PHE A 1 95 ? -1.218 -3.378 5.869 1.00 97.56 95 PHE A CA 1
ATOM 788 C C . PHE A 1 95 ? -1.056 -3.199 4.360 1.00 97.56 95 PHE A C 1
ATOM 790 O O . PHE A 1 95 ? -0.119 -2.532 3.918 1.00 97.56 95 PHE A O 1
ATOM 797 N N . LEU A 1 96 ? -1.973 -3.763 3.570 1.00 96.75 96 LEU A N 1
ATOM 798 C CA . LEU A 1 96 ? -1.972 -3.606 2.121 1.00 96.75 96 LEU A CA 1
ATOM 799 C C . LEU A 1 96 ? -2.170 -2.140 1.725 1.00 96.75 96 LEU A C 1
ATOM 801 O O . LEU A 1 96 ? -1.429 -1.655 0.877 1.00 96.75 96 LEU A O 1
ATOM 805 N N . ALA A 1 97 ? -3.092 -1.421 2.371 1.00 97.12 97 ALA A N 1
ATOM 806 C CA . ALA A 1 97 ? -3.291 0.007 2.129 1.00 97.12 97 ALA A CA 1
ATOM 807 C C . ALA A 1 97 ? -2.023 0.825 2.437 1.00 97.12 97 ALA A C 1
ATOM 809 O O . ALA A 1 97 ? -1.592 1.636 1.619 1.00 97.12 97 ALA A O 1
ATOM 810 N N . ALA A 1 98 ? -1.349 0.553 3.562 1.00 97.88 98 ALA A N 1
ATOM 811 C CA . ALA A 1 98 ? -0.078 1.201 3.893 1.00 97.88 98 ALA A CA 1
ATOM 812 C C . ALA A 1 98 ? 1.020 0.921 2.850 1.00 97.88 98 ALA A C 1
ATOM 814 O O . ALA A 1 98 ? 1.817 1.802 2.527 1.00 97.88 98 ALA A O 1
ATOM 815 N N . LEU A 1 99 ? 1.064 -0.303 2.318 1.00 97.00 99 LEU A N 1
ATOM 816 C CA . LEU A 1 99 ? 2.024 -0.707 1.293 1.00 97.00 99 LEU A CA 1
ATOM 817 C C . LEU A 1 99 ? 1.697 -0.109 -0.084 1.00 97.00 99 LEU A C 1
ATOM 819 O O . LEU A 1 99 ? 2.607 0.234 -0.836 1.00 97.00 99 LEU A O 1
ATOM 823 N N . ARG A 1 100 ? 0.409 0.029 -0.403 1.00 96.06 100 ARG A N 1
ATOM 824 C CA . ARG A 1 100 ? -0.115 0.649 -1.625 1.00 96.06 100 ARG A CA 1
ATOM 825 C C . ARG A 1 100 ? 0.187 2.144 -1.667 1.00 96.06 100 ARG A C 1
ATOM 827 O O . ARG A 1 100 ? 0.647 2.645 -2.684 1.00 96.06 100 ARG A O 1
ATOM 834 N N . ASP A 1 101 ? 0.010 2.845 -0.551 1.00 96.12 101 ASP A N 1
ATOM 835 C CA . ASP A 1 101 ? 0.193 4.298 -0.446 1.00 96.12 101 ASP A CA 1
ATOM 836 C C . ASP A 1 101 ? 1.571 4.714 0.097 1.00 96.12 101 ASP A C 1
ATOM 838 O O . ASP A 1 101 ? 1.770 5.865 0.486 1.00 96.12 101 ASP A O 1
ATOM 842 N N . PHE A 1 102 ? 2.559 3.811 0.117 1.00 97.69 102 PHE A N 1
ATOM 843 C CA . PHE A 1 102 ? 3.797 4.026 0.874 1.00 97.69 102 PHE A CA 1
ATOM 844 C C . PHE A 1 102 ? 4.560 5.310 0.516 1.00 97.69 102 PHE A C 1
ATOM 846 O O . PHE A 1 102 ? 5.087 5.970 1.413 1.00 97.69 102 PHE A O 1
ATOM 853 N N . ALA A 1 103 ? 4.593 5.703 -0.762 1.00 97.00 103 ALA A N 1
ATOM 854 C CA . ALA A 1 103 ? 5.280 6.917 -1.204 1.00 97.00 103 ALA A CA 1
ATOM 855 C C . ALA A 1 103 ? 4.593 8.203 -0.709 1.00 97.00 103 ALA A C 1
ATOM 857 O O . ALA A 1 103 ? 5.217 9.258 -0.655 1.00 97.00 103 ALA A O 1
ATOM 858 N N . ARG A 1 104 ? 3.307 8.122 -0.341 1.00 96.00 104 ARG A N 1
ATOM 859 C CA . ARG A 1 104 ? 2.521 9.228 0.231 1.00 96.00 104 ARG A CA 1
ATOM 860 C C . ARG A 1 104 ? 2.310 9.107 1.741 1.00 96.00 104 ARG A C 1
ATOM 862 O O . ARG A 1 104 ? 1.655 9.942 2.351 1.00 96.00 104 ARG A O 1
ATOM 869 N N . LEU A 1 105 ? 2.870 8.067 2.352 1.00 96.62 105 LEU A N 1
ATOM 870 C CA . LEU A 1 105 ? 2.827 7.794 3.791 1.00 96.62 105 LEU A CA 1
ATOM 871 C C . LEU A 1 105 ? 4.231 7.770 4.414 1.00 96.62 105 LEU A C 1
ATOM 873 O O . LEU A 1 105 ? 4.384 7.601 5.621 1.00 96.62 105 LEU A O 1
ATOM 877 N N . SER A 1 106 ? 5.283 7.907 3.611 1.00 96.50 106 SER A N 1
ATOM 878 C CA . SER A 1 106 ? 6.671 7.828 4.057 1.00 96.50 106 SER A CA 1
ATOM 879 C C . SER A 1 106 ? 7.592 8.648 3.154 1.00 96.50 106 SER A C 1
ATOM 881 O O . SER A 1 106 ? 7.150 9.245 2.179 1.00 96.50 106 SER A O 1
ATOM 883 N N . PHE A 1 107 ? 8.880 8.666 3.490 1.00 96.25 107 PHE A N 1
ATOM 884 C CA . PHE A 1 107 ? 9.940 9.233 2.649 1.00 96.25 107 PHE A CA 1
ATOM 885 C C . PHE A 1 107 ? 10.620 8.163 1.778 1.00 96.25 107 PHE A C 1
ATOM 887 O O . PHE A 1 107 ? 11.684 8.399 1.216 1.00 96.25 107 PHE A O 1
ATOM 894 N N . GLU A 1 108 ? 10.053 6.956 1.712 1.00 97.31 108 GLU A N 1
ATOM 895 C CA . GLU A 1 108 ? 10.575 5.882 0.871 1.00 97.31 108 GLU A CA 1
ATOM 896 C C . GLU A 1 108 ? 10.029 6.069 -0.550 1.00 97.31 108 GLU A C 1
ATOM 898 O O . GLU A 1 108 ? 8.822 6.210 -0.752 1.00 97.31 108 GLU A O 1
ATOM 903 N N . HIS A 1 109 ? 10.915 6.065 -1.543 1.00 96.06 109 HIS A N 1
ATOM 904 C CA . HIS A 1 109 ? 10.562 6.340 -2.935 1.00 96.06 109 HIS A CA 1
ATOM 905 C C . HIS A 1 109 ? 10.326 5.048 -3.730 1.00 96.06 109 HIS A C 1
ATOM 907 O O . HIS A 1 109 ? 11.083 4.086 -3.564 1.00 96.06 109 HIS A O 1
ATOM 913 N N . PRO A 1 110 ? 9.355 5.024 -4.663 1.00 97.12 110 PRO A N 1
ATOM 914 C CA . PRO A 1 110 ? 9.344 4.038 -5.735 1.00 97.12 110 PRO A CA 1
ATOM 915 C C . PRO A 1 110 ? 10.659 4.086 -6.517 1.00 97.12 110 PRO A C 1
ATOM 917 O O . PRO A 1 110 ? 11.285 5.140 -6.656 1.00 97.12 110 PRO A O 1
ATOM 920 N N . ARG A 1 111 ? 11.079 2.944 -7.060 1.00 96.81 111 ARG A N 1
ATOM 921 C CA . ARG A 1 111 ? 12.285 2.878 -7.886 1.00 96.81 111 ARG A CA 1
ATOM 922 C C . ARG A 1 111 ? 12.075 3.644 -9.191 1.00 96.81 111 ARG A C 1
ATOM 924 O O . ARG A 1 111 ? 11.003 3.615 -9.785 1.00 96.81 111 ARG A O 1
ATOM 931 N N . GLN A 1 112 ? 13.132 4.278 -9.675 1.00 95.31 112 GLN A N 1
ATOM 932 C CA . GLN A 1 112 ? 13.105 4.988 -10.948 1.00 95.31 112 GLN A CA 1
ATOM 933 C C . GLN A 1 112 ? 12.993 4.004 -12.122 1.00 95.31 112 GLN A C 1
ATOM 935 O O . GLN A 1 112 ? 13.787 3.066 -12.228 1.00 95.31 112 GLN A O 1
ATOM 940 N N . ASP A 1 113 ? 12.022 4.233 -13.007 1.00 95.06 113 ASP A N 1
ATOM 941 C CA . ASP A 1 113 ? 11.854 3.492 -14.262 1.00 95.06 113 ASP A CA 1
ATOM 942 C C . ASP A 1 113 ? 13.063 3.644 -15.207 1.00 95.06 113 ASP A C 1
ATOM 944 O O . ASP A 1 113 ? 13.928 4.508 -15.028 1.00 95.06 113 ASP A O 1
ATOM 948 N N . VAL A 1 114 ? 13.131 2.831 -16.270 1.00 93.06 114 VAL A N 1
ATOM 949 C CA . VAL A 1 114 ? 14.230 2.916 -17.247 1.00 93.06 114 VAL A CA 1
ATOM 950 C C . VAL A 1 114 ? 14.202 4.283 -17.924 1.00 93.06 114 VAL A C 1
ATOM 952 O O . VAL A 1 114 ? 13.281 4.581 -18.685 1.00 93.06 114 VAL A O 1
ATOM 955 N N . ARG A 1 115 ? 15.231 5.104 -17.660 1.00 91.62 115 ARG A N 1
ATOM 956 C CA . ARG A 1 115 ? 15.310 6.511 -18.105 1.00 91.62 115 ARG A CA 1
ATOM 957 C C . ARG A 1 115 ? 14.109 7.351 -17.633 1.00 91.62 115 ARG A C 1
ATOM 959 O O . ARG A 1 115 ? 13.727 8.306 -18.303 1.00 91.62 115 ARG A O 1
ATOM 966 N N . GLY A 1 116 ? 13.484 6.947 -16.528 1.00 91.50 116 GLY A N 1
ATOM 967 C CA . GLY A 1 116 ? 12.373 7.655 -15.904 1.00 91.50 116 GLY A CA 1
ATOM 968 C C . GLY A 1 116 ? 12.840 8.800 -15.021 1.00 91.50 116 GLY A C 1
ATOM 969 O O . GLY A 1 116 ? 14.035 9.022 -14.845 1.00 91.50 116 GLY A O 1
ATOM 970 N N . GLU A 1 117 ? 11.886 9.509 -14.444 1.00 91.88 117 GLU A N 1
ATOM 971 C CA . GLU A 1 117 ? 12.115 10.478 -13.375 1.00 91.88 117 GLU A CA 1
ATOM 972 C C . GLU A 1 117 ? 11.842 9.842 -12.008 1.00 91.88 117 GLU A C 1
ATOM 974 O O . GLU A 1 117 ? 11.137 8.837 -11.899 1.00 91.88 117 GLU A O 1
ATOM 979 N N . THR A 1 118 ? 12.433 10.414 -10.960 1.00 91.44 118 THR A N 1
ATOM 980 C CA . THR A 1 118 ? 12.184 9.978 -9.585 1.00 91.44 118 THR A CA 1
ATOM 981 C C . THR A 1 118 ? 10.881 10.588 -9.092 1.00 91.44 118 THR A C 1
ATOM 983 O O . THR A 1 118 ? 10.733 11.810 -9.059 1.00 91.44 118 THR A O 1
ATOM 986 N N . MET A 1 119 ? 9.950 9.739 -8.659 1.00 93.56 119 MET A N 1
ATOM 987 C CA . MET A 1 119 ? 8.743 10.202 -7.984 1.00 93.56 119 MET A CA 1
ATOM 988 C C . MET A 1 119 ? 9.096 10.743 -6.586 1.00 93.56 119 MET A C 1
ATOM 990 O O . MET A 1 119 ? 9.768 10.043 -5.819 1.00 93.56 119 MET A O 1
ATOM 994 N N . PRO A 1 120 ? 8.651 11.957 -6.213 1.00 92.94 120 PRO A N 1
ATOM 995 C CA . PRO A 1 120 ? 8.842 12.456 -4.859 1.00 92.94 120 PRO A CA 1
ATOM 996 C C . PRO A 1 120 ? 8.009 11.637 -3.863 1.00 92.94 120 PRO A C 1
ATOM 998 O O . PRO A 1 120 ? 6.884 11.236 -4.166 1.00 92.94 120 PRO A O 1
ATOM 1001 N N . ALA A 1 121 ? 8.569 11.402 -2.677 1.00 95.06 121 ALA A N 1
ATOM 1002 C CA . ALA A 1 121 ? 7.917 10.680 -1.594 1.00 95.06 121 ALA A CA 1
ATOM 1003 C C . ALA A 1 121 ? 7.953 11.517 -0.320 1.00 95.06 121 ALA A C 1
ATOM 1005 O O . ALA A 1 121 ? 9.005 12.014 0.086 1.00 95.06 121 ALA A O 1
ATOM 1006 N N . PHE A 1 122 ? 6.786 11.697 0.277 1.00 95.12 122 PHE A N 1
ATOM 1007 C CA . PHE A 1 122 ? 6.612 12.429 1.519 1.00 95.12 122 PHE A CA 1
ATOM 1008 C C . PHE A 1 122 ? 5.261 12.055 2.142 1.00 95.12 122 PHE A C 1
ATOM 1010 O O . PHE A 1 122 ? 4.308 11.777 1.411 1.00 95.12 122 PHE A O 1
ATOM 1017 N N . PRO A 1 123 ? 5.141 12.058 3.480 1.00 95.31 123 PRO A N 1
ATOM 1018 C CA . PRO A 1 123 ? 3.864 11.807 4.131 1.00 95.31 123 PRO A CA 1
ATOM 1019 C C . PRO A 1 123 ? 2.863 12.943 3.881 1.00 95.31 123 PRO A C 1
ATOM 1021 O O . PRO A 1 123 ? 3.119 14.087 4.257 1.00 95.31 123 PRO A O 1
ATOM 1024 N N . GLU A 1 124 ? 1.722 12.621 3.281 1.00 94.25 124 GLU A N 1
ATOM 1025 C CA . GLU A 1 124 ? 0.597 13.528 3.040 1.00 94.25 124 GLU A CA 1
ATOM 1026 C C . GLU A 1 124 ? -0.444 13.390 4.153 1.00 94.25 124 GLU A C 1
ATOM 1028 O O . GLU A 1 124 ? -0.857 12.274 4.487 1.00 94.25 124 GLU A O 1
ATOM 1033 N N . GLY A 1 125 ? -0.924 14.518 4.689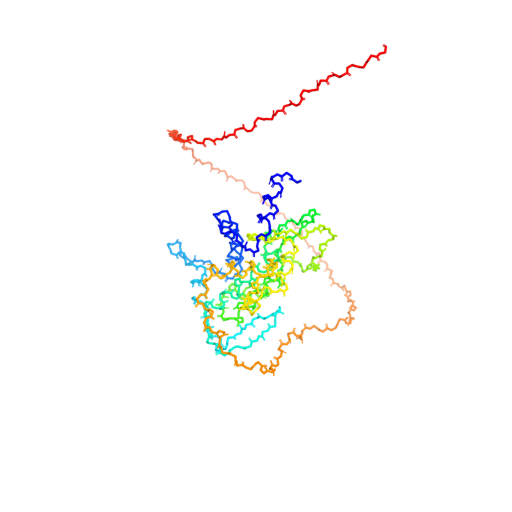 1.00 92.81 125 GLY A N 1
ATOM 1034 C CA . GLY A 1 125 ? -1.893 14.503 5.793 1.00 92.81 125 GLY A CA 1
ATOM 1035 C C . GLY A 1 125 ? -3.173 13.746 5.443 1.00 92.81 125 GLY A C 1
ATOM 1036 O O . GLY A 1 125 ? -3.589 12.853 6.177 1.00 92.81 125 GLY A O 1
ATOM 1037 N N . ARG A 1 126 ? -3.724 13.989 4.246 1.00 92.19 126 ARG A N 1
ATOM 1038 C CA . ARG A 1 126 ? -4.929 13.300 3.752 1.00 92.19 126 ARG A CA 1
ATOM 1039 C C . ARG A 1 126 ? -4.762 11.777 3.704 1.00 92.19 126 ARG A C 1
ATOM 1041 O O . ARG A 1 126 ? -5.705 11.054 4.015 1.00 92.19 126 ARG A O 1
ATOM 1048 N N . ARG A 1 127 ? -3.574 11.279 3.340 1.00 93.94 127 ARG A N 1
ATOM 1049 C CA . ARG A 1 127 ? -3.290 9.835 3.256 1.00 93.94 127 ARG A CA 1
ATOM 1050 C C . ARG A 1 127 ? -3.139 9.207 4.634 1.00 93.94 127 ARG A C 1
ATOM 1052 O O . ARG A 1 127 ? -3.623 8.098 4.840 1.00 93.94 127 ARG A O 1
ATOM 1059 N N . ILE A 1 128 ? -2.535 9.928 5.578 1.00 95.69 128 ILE A N 1
ATOM 1060 C CA . ILE A 1 128 ? -2.441 9.505 6.980 1.00 95.69 128 ILE A CA 1
ATOM 1061 C C . ILE A 1 128 ? -3.840 9.410 7.599 1.00 95.69 128 ILE A C 1
ATOM 1063 O O . ILE A 1 128 ? -4.194 8.362 8.139 1.00 95.69 128 ILE A O 1
ATOM 1067 N N . THR A 1 129 ? -4.659 10.455 7.450 1.00 95.31 129 THR A N 1
ATOM 1068 C CA . THR A 1 129 ? -6.045 10.471 7.937 1.00 95.31 129 THR A CA 1
ATOM 1069 C C . THR A 1 129 ? -6.873 9.362 7.294 1.00 95.31 129 THR A C 1
ATOM 1071 O O . THR A 1 129 ? -7.607 8.665 7.988 1.00 95.31 129 THR A O 1
ATOM 1074 N N . TYR A 1 130 ? -6.736 9.145 5.983 1.00 95.06 130 TYR A N 1
ATOM 1075 C CA . TYR A 1 130 ? -7.408 8.048 5.288 1.00 95.06 130 TYR A CA 1
ATOM 1076 C C . TYR A 1 130 ? -7.009 6.675 5.851 1.00 95.06 130 TYR A C 1
ATOM 1078 O O . TYR A 1 130 ? -7.885 5.863 6.139 1.00 95.06 130 TYR A O 1
ATOM 1086 N N . LEU A 1 131 ? -5.714 6.427 6.076 1.00 96.62 131 LEU A N 1
ATOM 1087 C CA . LEU A 1 131 ? -5.242 5.165 6.648 1.00 96.62 131 LEU A CA 1
ATOM 1088 C C . LEU A 1 131 ? -5.797 4.937 8.067 1.00 96.62 131 LEU A C 1
ATOM 1090 O O . LEU A 1 131 ? -6.180 3.817 8.400 1.00 96.62 131 LEU A O 1
ATOM 1094 N N . ALA A 1 132 ? -5.873 5.989 8.888 1.00 96.56 132 ALA A N 1
ATOM 1095 C CA . ALA A 1 132 ? -6.480 5.926 10.217 1.00 96.56 132 ALA A CA 1
ATOM 1096 C C . ALA A 1 132 ? -7.988 5.636 10.147 1.00 96.56 132 ALA A C 1
ATOM 1098 O O . ALA A 1 132 ? -8.494 4.789 10.882 1.00 96.56 132 ALA A O 1
ATOM 1099 N N . ARG A 1 133 ? -8.694 6.274 9.207 1.00 95.50 133 ARG A N 1
ATOM 1100 C CA . ARG A 1 133 ? -10.131 6.072 8.984 1.00 95.50 133 ARG A CA 1
ATOM 1101 C C . ARG A 1 133 ? -10.429 4.648 8.505 1.00 95.50 133 ARG A C 1
ATOM 1103 O O . ARG A 1 133 ? -11.356 4.021 9.006 1.00 95.50 133 ARG A O 1
ATOM 1110 N N . LEU A 1 134 ? -9.594 4.106 7.616 1.00 96.12 134 LEU A N 1
ATOM 1111 C CA . LEU A 1 134 ? -9.652 2.705 7.199 1.00 96.12 134 LEU A CA 1
ATOM 1112 C C . LEU A 1 134 ? -9.431 1.756 8.385 1.00 96.12 134 LEU A C 1
ATOM 1114 O O . LEU A 1 134 ? -10.169 0.786 8.525 1.00 96.12 134 LEU A O 1
ATOM 1118 N N . ALA A 1 135 ? -8.443 2.030 9.244 1.00 96.06 135 ALA A N 1
ATOM 1119 C CA . ALA A 1 135 ? -8.176 1.209 10.424 1.00 96.06 135 ALA A CA 1
ATOM 1120 C C . ALA A 1 135 ? -9.378 1.168 11.382 1.00 96.06 135 ALA A C 1
ATOM 1122 O O . ALA A 1 135 ? -9.751 0.083 11.832 1.00 96.06 135 ALA A O 1
ATOM 1123 N N . LEU A 1 136 ? -10.020 2.317 11.612 1.00 95.06 136 LEU A N 1
ATOM 1124 C CA . LEU A 1 136 ? -11.243 2.412 12.406 1.00 95.06 136 LEU A CA 1
ATOM 1125 C C . LEU A 1 136 ? -12.393 1.612 11.776 1.00 95.06 136 LEU A C 1
ATOM 1127 O O . LEU A 1 136 ? -13.033 0.817 12.460 1.00 95.06 136 LEU A O 1
ATOM 1131 N N . GLN A 1 137 ? -12.598 1.752 10.462 1.00 93.56 137 GLN A N 1
ATOM 1132 C CA . GLN A 1 137 ? -13.652 1.051 9.717 1.00 93.56 137 GLN A CA 1
ATOM 1133 C C . GLN A 1 137 ? -13.540 -0.478 9.819 1.00 93.56 137 GLN A C 1
ATOM 1135 O O . GLN A 1 137 ? -14.551 -1.175 9.873 1.00 93.56 137 GLN A O 1
ATOM 1140 N N . VAL A 1 138 ? -12.316 -1.019 9.855 1.00 94.25 138 VAL A N 1
ATOM 1141 C CA . VAL A 1 138 ? -12.084 -2.470 9.988 1.00 94.25 138 VAL A CA 1
ATOM 1142 C C . VAL A 1 138 ? -12.010 -2.951 11.447 1.00 94.25 138 VAL A C 1
ATOM 1144 O O . VAL A 1 138 ? -11.718 -4.126 11.692 1.00 94.25 138 VAL A O 1
ATOM 1147 N N . GLY A 1 139 ? -12.287 -2.068 12.412 1.00 95.00 139 GLY A N 1
ATOM 1148 C CA . GLY A 1 139 ? -12.454 -2.401 13.827 1.00 95.00 139 GLY A CA 1
ATOM 1149 C C . GLY A 1 139 ? -11.241 -2.147 14.724 1.00 95.00 139 GLY A C 1
ATOM 1150 O O . GLY A 1 139 ? -11.258 -2.579 15.874 1.00 95.00 139 GLY A O 1
ATOM 1151 N N . PHE A 1 140 ? -10.180 -1.485 14.251 1.00 95.75 140 PHE A N 1
ATOM 1152 C CA . PHE A 1 140 ? -9.061 -1.092 15.117 1.00 95.75 140 PHE A CA 1
ATOM 1153 C C . PHE A 1 140 ? -9.310 0.274 15.744 1.00 95.75 140 PHE A C 1
ATOM 1155 O O . PHE A 1 140 ? -9.470 1.268 15.040 1.00 95.75 140 PHE A O 1
ATOM 1162 N N . GLU A 1 141 ? -9.254 0.341 17.070 1.00 94.50 141 GLU A N 1
ATOM 1163 C CA . GLU A 1 141 ? -9.503 1.579 17.800 1.00 94.50 141 GLU A CA 1
ATOM 1164 C C . GLU A 1 141 ? -8.446 1.780 18.886 1.00 94.50 141 GLU A C 1
ATOM 1166 O O . GLU A 1 141 ? -8.308 0.964 19.789 1.00 94.50 141 GLU A O 1
ATOM 1171 N N . ASN A 1 142 ? -7.684 2.870 18.804 1.00 93.62 142 ASN A N 1
ATOM 1172 C CA . ASN A 1 142 ? -6.729 3.259 19.840 1.00 93.62 142 ASN A CA 1
ATOM 1173 C C . ASN A 1 142 ? -6.481 4.773 19.809 1.00 93.62 142 ASN A C 1
ATOM 1175 O O . ASN A 1 142 ? -6.877 5.455 18.858 1.00 93.62 142 ASN A O 1
ATOM 1179 N N . THR A 1 143 ? -5.808 5.307 20.830 1.00 93.44 143 THR A N 1
ATOM 1180 C CA . THR A 1 143 ? -5.628 6.762 20.985 1.00 93.44 143 THR A CA 1
ATOM 1181 C C . THR A 1 143 ? -4.843 7.383 19.833 1.00 93.44 143 THR A C 1
ATOM 1183 O O . THR A 1 143 ? -5.087 8.523 19.444 1.00 93.44 143 THR A O 1
ATOM 1186 N N . LYS A 1 144 ? -3.932 6.620 19.227 1.00 93.50 144 LYS A N 1
ATOM 1187 C CA . LYS A 1 144 ? -3.113 7.073 18.107 1.00 93.50 144 LYS A CA 1
ATOM 1188 C C . LYS A 1 144 ? -3.889 7.131 16.794 1.00 93.50 144 LYS A C 1
ATOM 1190 O O . LYS A 1 144 ? -3.676 8.055 16.015 1.00 93.50 144 LYS A O 1
ATOM 1195 N N . ILE A 1 145 ? -4.797 6.179 16.569 1.00 95.00 145 ILE A N 1
ATOM 1196 C CA . ILE A 1 145 ? -5.739 6.202 15.441 1.00 95.00 145 ILE A CA 1
ATOM 1197 C C . ILE A 1 145 ? -6.630 7.442 15.550 1.00 95.00 145 ILE A C 1
ATOM 1199 O O . ILE A 1 145 ? -6.741 8.180 14.576 1.00 95.00 145 ILE A O 1
ATOM 1203 N N . GLN A 1 146 ? -7.182 7.717 16.736 1.00 94.31 146 GLN A N 1
ATOM 1204 C CA . GLN A 1 146 ? -7.999 8.914 16.966 1.00 94.31 146 GLN A CA 1
ATOM 1205 C C . GLN A 1 146 ? -7.189 10.204 16.756 1.00 94.31 146 GLN A C 1
ATOM 1207 O O . GLN A 1 146 ? -7.589 11.071 15.983 1.00 94.31 146 GLN A O 1
ATOM 1212 N N . GLY A 1 147 ? -5.976 10.282 17.311 1.00 92.38 147 GLY A N 1
ATOM 1213 C CA . GLY A 1 147 ? -5.089 11.427 17.089 1.00 92.38 147 GLY A CA 1
ATOM 1214 C C . GLY A 1 147 ? -4.730 11.651 15.612 1.00 92.38 147 GLY A C 1
ATOM 1215 O O . GLY A 1 147 ? -4.635 12.792 15.169 1.00 92.38 147 GLY A O 1
ATOM 1216 N N . ALA A 1 148 ? -4.576 10.588 14.816 1.00 91.69 148 ALA A N 1
ATOM 1217 C CA . ALA A 1 148 ? -4.321 10.689 13.376 1.00 91.69 148 ALA A CA 1
ATOM 1218 C C . ALA A 1 148 ? -5.550 11.137 12.554 1.00 91.69 148 ALA A C 1
ATOM 1220 O O . ALA A 1 148 ? -5.391 11.595 11.418 1.00 91.69 148 ALA A O 1
ATOM 1221 N N . LEU A 1 149 ? -6.764 11.008 13.101 1.00 92.19 149 LEU A N 1
ATOM 1222 C CA . LEU A 1 149 ? -7.990 11.539 12.498 1.00 92.19 149 LEU A CA 1
ATOM 1223 C C . LEU A 1 149 ? -8.151 13.039 12.766 1.00 92.19 149 LEU A C 1
ATOM 1225 O O . LEU A 1 149 ? -8.595 13.769 11.882 1.00 92.19 149 LEU A O 1
ATOM 1229 N N . GLU A 1 150 ? -7.773 13.485 13.962 1.00 88.25 150 GLU A N 1
ATOM 1230 C CA . GLU A 1 150 ? -7.892 14.879 14.402 1.00 88.25 150 GLU A CA 1
ATOM 1231 C C . GLU A 1 150 ? -6.748 15.759 13.880 1.00 88.25 150 GLU A C 1
ATOM 1233 O O . GLU A 1 150 ? -6.948 16.920 13.519 1.00 88.25 150 GLU A O 1
ATOM 1238 N N . MET A 1 151 ? -5.531 15.214 13.817 1.00 77.00 151 MET A N 1
ATOM 1239 C CA . MET A 1 151 ? -4.350 15.963 13.407 1.00 77.00 151 MET A CA 1
ATOM 1240 C C . MET A 1 151 ? -4.115 15.875 11.898 1.00 77.00 151 MET A C 1
ATOM 1242 O O . MET A 1 151 ? -3.736 14.827 11.372 1.00 77.00 151 MET A O 1
ATOM 1246 N N . GLN A 1 152 ? -4.181 17.018 11.209 1.00 68.12 152 GLN A N 1
ATOM 1247 C CA . GLN A 1 152 ? -3.679 17.170 9.836 1.00 68.12 152 GLN A CA 1
ATOM 1248 C C . GLN A 1 152 ? -2.139 17.215 9.823 1.00 68.12 152 GLN A C 1
ATOM 1250 O O . GLN A 1 152 ? -1.514 18.215 9.479 1.00 68.12 152 GLN A O 1
ATOM 1255 N N . THR A 1 153 ? -1.501 16.129 10.259 1.00 70.44 153 THR A N 1
ATOM 1256 C CA . THR A 1 153 ? -0.039 15.999 10.242 1.00 70.44 153 THR A CA 1
ATOM 1257 C C . THR A 1 153 ? 0.427 15.529 8.873 1.00 70.44 153 THR A C 1
ATOM 1259 O O . THR A 1 153 ? 0.021 14.473 8.407 1.00 70.44 153 THR A O 1
ATOM 1262 N N . GLY A 1 154 ? 1.309 16.287 8.226 1.00 79.06 154 GLY A N 1
ATOM 1263 C CA . GLY A 1 154 ? 1.895 15.917 6.938 1.00 79.06 154 GLY A CA 1
ATOM 1264 C C . GLY A 1 154 ? 1.940 17.082 5.962 1.00 79.06 154 GLY A C 1
ATOM 1265 O O . GLY A 1 154 ? 1.525 18.196 6.270 1.00 79.06 154 GLY A O 1
ATOM 1266 N N . HIS A 1 155 ? 2.470 16.817 4.775 1.00 83.25 155 HIS A N 1
ATOM 1267 C CA . HIS A 1 155 ? 2.455 17.785 3.689 1.00 83.25 155 HIS A CA 1
ATOM 1268 C C . HIS A 1 155 ? 1.031 17.964 3.140 1.00 83.25 155 HIS A C 1
ATOM 1270 O O . HIS A 1 155 ? 0.226 17.023 3.216 1.00 83.25 155 HIS A O 1
ATOM 1276 N N . PRO A 1 156 ? 0.722 19.152 2.581 1.00 84.19 156 PRO A N 1
ATOM 1277 C CA . PRO A 1 156 ? -0.523 19.366 1.858 1.00 84.19 156 PRO A CA 1
ATOM 1278 C C . PRO A 1 156 ? -0.637 18.387 0.689 1.00 84.19 156 PRO A C 1
ATOM 1280 O O . PRO A 1 156 ? 0.362 17.847 0.204 1.00 84.19 156 PRO A O 1
ATOM 1283 N N . GLU A 1 157 ? -1.868 18.164 0.241 1.00 79.81 157 GLU A N 1
ATOM 1284 C CA . GLU A 1 157 ? -2.125 17.309 -0.909 1.00 79.81 157 GLU A CA 1
ATOM 1285 C C . GLU A 1 157 ? -1.410 17.851 -2.147 1.00 79.81 157 GLU A C 1
ATOM 1287 O O . GLU A 1 157 ? -1.490 19.036 -2.478 1.00 79.81 157 GLU A O 1
ATOM 1292 N N . VAL A 1 158 ? -0.697 16.961 -2.832 1.00 81.88 158 VAL A N 1
ATOM 1293 C CA . VAL A 1 158 ? -0.027 17.280 -4.086 1.00 81.88 158 VAL A CA 1
ATOM 1294 C C . VAL A 1 158 ? -0.761 16.579 -5.212 1.00 81.88 158 VAL A C 1
ATOM 1296 O O . VAL A 1 158 ? -1.207 15.440 -5.069 1.00 81.88 158 VAL A O 1
ATOM 1299 N N . ALA A 1 159 ? -0.858 17.262 -6.354 1.00 83.62 159 ALA A N 1
ATOM 1300 C CA . ALA A 1 159 ? -1.451 16.708 -7.559 1.00 83.62 159 ALA A CA 1
ATOM 1301 C C . ALA A 1 159 ? -0.911 15.299 -7.858 1.00 83.62 159 ALA A C 1
ATOM 1303 O O . ALA A 1 159 ? 0.267 14.989 -7.630 1.00 83.62 159 ALA A O 1
ATOM 1304 N N . GLN A 1 160 ? -1.787 14.446 -8.392 1.00 85.06 160 GLN A N 1
ATOM 1305 C CA . GLN A 1 160 ? -1.427 13.083 -8.755 1.00 85.06 160 G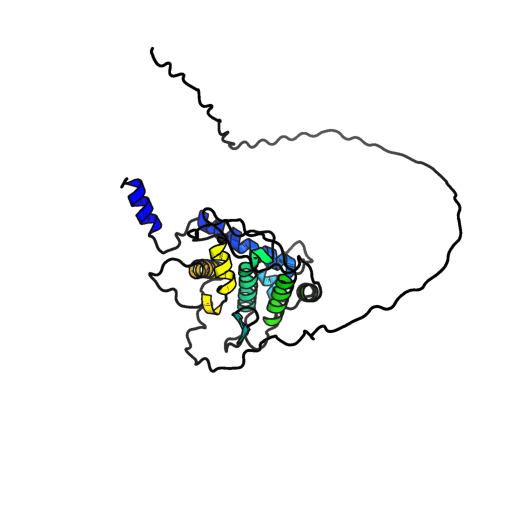LN A CA 1
ATOM 1306 C C . GLN A 1 160 ? -0.202 13.094 -9.675 1.00 85.06 160 GLN A C 1
ATOM 1308 O O . GLN A 1 160 ? -0.194 13.727 -10.733 1.00 85.06 160 GLN A O 1
ATOM 1313 N N . TYR A 1 161 ? 0.842 12.385 -9.253 1.00 89.19 161 TYR A N 1
ATOM 1314 C CA . TYR A 1 161 ? 2.092 12.325 -9.988 1.00 89.19 161 TYR A CA 1
ATOM 1315 C C . TYR A 1 161 ? 1.889 11.573 -11.307 1.00 89.19 161 TYR A C 1
ATOM 1317 O O . TYR A 1 161 ? 1.419 10.434 -11.313 1.00 89.19 161 TYR A O 1
ATOM 1325 N N . LYS A 1 162 ? 2.256 12.210 -12.423 1.00 90.50 162 LYS A N 1
ATOM 1326 C CA . LYS A 1 162 ? 2.191 11.628 -13.767 1.00 90.50 162 LYS A CA 1
ATOM 1327 C C . LYS A 1 162 ? 3.598 11.613 -14.371 1.00 90.50 162 LYS A C 1
ATOM 1329 O O . LYS A 1 162 ? 4.104 12.694 -14.679 1.00 90.50 162 LYS A O 1
ATOM 1334 N N . PRO A 1 163 ? 4.225 10.435 -14.548 1.00 89.62 163 PRO A N 1
ATOM 1335 C CA . PRO A 1 163 ? 5.576 10.351 -15.080 1.00 89.62 163 PRO A CA 1
ATOM 1336 C C . PRO A 1 163 ? 5.607 10.816 -16.542 1.00 89.62 163 PRO A C 1
ATOM 1338 O O . PRO A 1 163 ? 4.904 10.260 -17.387 1.00 89.62 163 PRO A O 1
ATOM 1341 N N . LYS A 1 164 ? 6.432 11.820 -16.848 1.00 88.31 164 LYS A N 1
ATOM 1342 C CA . LYS A 1 164 ? 6.583 12.416 -18.188 1.00 88.31 164 LYS A CA 1
ATOM 1343 C C . LYS A 1 164 ? 7.520 11.623 -19.094 1.00 88.31 164 LYS A C 1
ATOM 1345 O O . LYS A 1 164 ? 7.384 11.665 -20.313 1.00 88.31 164 LYS A O 1
ATOM 1350 N N . VAL A 1 165 ? 8.490 10.925 -18.506 1.00 89.12 165 VAL A N 1
ATOM 1351 C CA . VAL A 1 165 ? 9.561 10.222 -19.226 1.00 89.12 165 VAL A CA 1
ATOM 1352 C C . VAL A 1 165 ? 9.757 8.794 -18.714 1.00 89.12 165 VAL A C 1
ATOM 1354 O O . VAL A 1 165 ? 9.250 8.404 -17.662 1.00 89.12 165 VAL A O 1
ATOM 1357 N N . GLY A 1 166 ? 10.513 8.009 -19.479 1.00 87.75 166 GLY A N 1
ATOM 1358 C CA . GLY A 1 166 ? 10.920 6.651 -19.131 1.00 87.75 166 GLY A CA 1
ATOM 1359 C C . GLY A 1 166 ? 9.966 5.560 -19.599 1.00 87.75 166 GLY A C 1
ATOM 1360 O O . GLY A 1 166 ? 8.821 5.798 -19.995 1.00 87.75 166 GLY A O 1
ATOM 1361 N N . HIS A 1 167 ? 10.448 4.325 -19.548 1.00 88.88 167 HIS A N 1
ATOM 1362 C CA . HIS A 1 167 ? 9.696 3.129 -19.925 1.00 88.88 167 HIS A CA 1
ATOM 1363 C C . HIS A 1 167 ? 9.514 2.221 -18.708 1.00 88.88 167 HIS A C 1
ATOM 1365 O O . HIS A 1 167 ? 10.444 2.152 -17.900 1.00 88.88 167 HIS A O 1
ATOM 1371 N N . PRO A 1 168 ? 8.356 1.539 -18.577 1.00 88.31 168 PRO A N 1
ATOM 1372 C CA . PRO A 1 168 ? 8.135 0.594 -17.489 1.00 88.31 168 PRO A CA 1
ATOM 1373 C C . PRO A 1 168 ? 9.293 -0.399 -17.393 1.00 88.31 168 PRO A C 1
ATOM 1375 O O . PRO A 1 168 ? 9.649 -1.041 -18.386 1.00 88.31 168 PRO A O 1
ATOM 1378 N N . ALA A 1 169 ? 9.899 -0.496 -16.216 1.00 87.94 169 ALA A N 1
ATOM 1379 C CA . ALA A 1 169 ? 10.862 -1.548 -15.926 1.00 87.94 169 ALA A CA 1
ATOM 1380 C C . ALA A 1 169 ? 10.144 -2.862 -15.568 1.00 87.94 169 ALA A C 1
ATOM 1382 O O . ALA A 1 169 ? 9.042 -2.852 -15.022 1.00 87.94 169 ALA A O 1
ATOM 1383 N N . ASP A 1 170 ? 10.786 -3.997 -15.855 1.00 88.62 170 ASP A N 1
ATOM 1384 C CA . ASP A 1 170 ? 10.299 -5.310 -15.419 1.00 88.62 170 ASP A CA 1
ATOM 1385 C C . ASP A 1 170 ? 10.423 -5.413 -13.891 1.00 88.62 170 ASP A C 1
ATOM 1387 O O . ASP A 1 170 ? 11.530 -5.408 -13.339 1.00 88.62 170 ASP A O 1
ATOM 1391 N N . TRP A 1 171 ? 9.282 -5.453 -13.205 1.00 91.88 171 TRP A N 1
ATOM 1392 C CA . TRP A 1 171 ? 9.211 -5.554 -11.753 1.00 91.88 171 TRP A CA 1
ATOM 1393 C C . TRP A 1 171 ? 8.845 -6.978 -11.353 1.00 91.88 171 TRP A C 1
ATOM 1395 O O . TRP A 1 171 ? 7.816 -7.498 -11.771 1.00 91.88 171 TRP A O 1
ATOM 1405 N N . ARG A 1 172 ? 9.689 -7.608 -10.528 1.00 89.94 172 ARG A N 1
ATOM 1406 C CA . ARG A 1 172 ? 9.512 -9.004 -10.081 1.00 89.94 172 ARG A CA 1
ATOM 1407 C C . ARG A 1 172 ? 9.626 -9.199 -8.572 1.00 89.94 172 ARG A C 1
ATOM 1409 O O . ARG A 1 172 ? 9.567 -10.328 -8.100 1.00 89.94 172 ARG A O 1
ATOM 1416 N N . GLY A 1 173 ? 9.830 -8.117 -7.830 1.00 92.31 173 GLY A N 1
ATOM 1417 C CA . GLY A 1 173 ? 10.040 -8.153 -6.390 1.00 92.31 173 GLY A CA 1
ATOM 1418 C C . GLY A 1 173 ? 10.645 -6.858 -5.863 1.00 92.31 173 GLY A C 1
ATOM 1419 O O . GLY A 1 173 ? 11.109 -6.000 -6.620 1.00 92.31 173 GLY A O 1
ATOM 1420 N N . GLY A 1 174 ? 10.624 -6.721 -4.545 1.00 95.50 174 GLY A N 1
ATOM 1421 C CA . GLY A 1 174 ? 11.069 -5.536 -3.832 1.00 95.50 174 GLY A CA 1
ATOM 1422 C C . GLY A 1 174 ? 10.217 -4.305 -4.082 1.00 95.50 174 GLY A C 1
ATOM 1423 O O . GLY A 1 174 ? 9.059 -4.397 -4.479 1.00 95.50 174 GLY A O 1
ATOM 1424 N N . ILE A 1 175 ? 10.804 -3.138 -3.825 1.00 97.38 175 ILE A N 1
ATOM 1425 C CA . ILE A 1 175 ? 10.115 -1.855 -3.983 1.00 97.38 175 ILE A CA 1
ATOM 1426 C C . ILE A 1 175 ? 9.764 -1.658 -5.471 1.00 97.38 175 ILE A C 1
ATOM 1428 O O . ILE A 1 175 ? 10.665 -1.764 -6.314 1.00 97.38 175 ILE A O 1
ATOM 1432 N N . PRO A 1 176 ? 8.493 -1.377 -5.813 1.00 97.00 176 PRO A N 1
ATOM 1433 C CA . PRO A 1 176 ? 8.055 -1.215 -7.196 1.00 97.00 176 PRO A CA 1
ATOM 1434 C C . PRO A 1 176 ? 8.700 -0.013 -7.879 1.00 97.00 176 PRO A C 1
ATOM 1436 O O . PRO A 1 176 ? 9.052 0.981 -7.239 1.00 97.00 176 PRO A O 1
ATOM 1439 N N . PHE A 1 177 ? 8.816 -0.098 -9.204 1.00 97.00 177 PHE A N 1
ATOM 1440 C CA . PHE A 1 177 ? 9.147 1.053 -10.038 1.00 97.00 177 PHE A CA 1
ATOM 1441 C C . PHE A 1 177 ? 7.976 2.029 -10.120 1.00 97.00 177 PHE A C 1
ATOM 1443 O O . PHE A 1 177 ? 6.836 1.630 -9.905 1.00 97.00 177 PHE A O 1
ATOM 1450 N N . THR A 1 178 ? 8.234 3.296 -10.438 1.00 96.19 178 THR A N 1
ATOM 1451 C CA . THR A 1 178 ? 7.231 4.369 -10.430 1.00 96.19 178 THR A CA 1
ATOM 1452 C C . THR A 1 178 ? 5.945 4.011 -11.177 1.00 96.19 178 THR A C 1
ATOM 1454 O O . THR A 1 178 ? 4.864 4.152 -10.612 1.00 96.19 178 THR A O 1
ATOM 1457 N N . LYS A 1 179 ? 6.021 3.498 -12.409 1.00 94.88 179 LYS A N 1
ATOM 1458 C CA . LYS A 1 179 ? 4.819 3.107 -13.164 1.00 94.88 179 LYS A CA 1
ATOM 1459 C C . LYS A 1 179 ? 4.090 1.913 -12.549 1.00 94.88 179 LYS A C 1
ATOM 1461 O O . LYS A 1 179 ? 2.870 1.964 -12.426 1.00 94.88 179 LYS A O 1
ATOM 1466 N N . SER A 1 180 ? 4.818 0.889 -12.097 1.00 95.44 180 SER A N 1
ATOM 1467 C CA . SER A 1 180 ? 4.221 -0.251 -11.384 1.00 95.44 180 SER A CA 1
ATOM 1468 C C . SER A 1 180 ? 3.566 0.189 -10.074 1.00 95.44 180 SER A C 1
ATOM 1470 O O . SER A 1 180 ? 2.480 -0.266 -9.749 1.00 95.44 180 SER A O 1
ATOM 1472 N N . TYR A 1 181 ? 4.191 1.106 -9.338 1.00 96.94 181 TYR A N 1
ATOM 1473 C CA . TYR A 1 181 ? 3.649 1.687 -8.115 1.00 96.94 181 TYR A CA 1
ATOM 1474 C C . TYR A 1 181 ? 2.325 2.413 -8.374 1.00 96.94 181 TYR A C 1
ATOM 1476 O O . TYR A 1 181 ? 1.352 2.159 -7.674 1.00 96.94 181 TYR A O 1
ATOM 1484 N N . LEU A 1 182 ? 2.260 3.269 -9.398 1.00 95.19 182 LEU A N 1
ATOM 1485 C CA . LEU A 1 182 ? 1.027 3.981 -9.751 1.00 95.19 182 LEU A CA 1
ATOM 1486 C C . LEU A 1 182 ? -0.095 3.023 -10.175 1.00 95.19 182 LEU A C 1
ATOM 1488 O O . LEU A 1 182 ? -1.256 3.261 -9.851 1.00 95.19 182 LEU A O 1
ATOM 1492 N N . GLU A 1 183 ? 0.246 1.922 -10.846 1.00 93.88 183 GLU A N 1
ATOM 1493 C CA . GLU A 1 183 ? -0.710 0.856 -11.156 1.00 93.88 183 GLU A CA 1
ATOM 1494 C C . GLU A 1 183 ? -1.243 0.198 -9.873 1.00 93.88 183 GLU A C 1
ATOM 1496 O O . GLU A 1 183 ? -2.457 0.085 -9.692 1.00 93.88 183 GLU A O 1
ATOM 1501 N N . LEU A 1 184 ? -0.354 -0.151 -8.937 1.00 95.06 184 LEU A N 1
ATOM 1502 C CA . LEU A 1 184 ? -0.729 -0.729 -7.644 1.00 95.06 184 LEU A CA 1
ATOM 1503 C C . LEU A 1 184 ? -1.604 0.208 -6.811 1.00 95.06 184 LEU A C 1
ATOM 1505 O O . LEU A 1 184 ? -2.563 -0.262 -6.208 1.00 95.06 184 LEU A O 1
ATOM 1509 N N . VAL A 1 185 ? -1.323 1.513 -6.804 1.00 94.44 185 VAL A N 1
ATOM 1510 C CA . VAL A 1 185 ? -2.168 2.521 -6.142 1.00 94.44 185 VAL A CA 1
ATOM 1511 C C . VAL A 1 185 ? -3.622 2.389 -6.598 1.00 94.44 185 VAL A C 1
ATOM 1513 O O . VAL A 1 185 ? -4.524 2.416 -5.773 1.00 94.44 185 VAL A O 1
ATOM 1516 N N . SER A 1 186 ? -3.863 2.156 -7.888 1.00 91.44 186 SER A N 1
ATOM 1517 C CA . SER A 1 186 ? -5.222 2.019 -8.426 1.00 91.44 186 SER A CA 1
ATOM 1518 C C . SER A 1 186 ? -5.854 0.626 -8.301 1.00 91.44 186 SER A C 1
ATOM 1520 O O . SER A 1 186 ? -7.064 0.509 -8.453 1.00 91.44 186 SER A O 1
ATOM 1522 N N . GLN A 1 187 ? -5.073 -0.437 -8.063 1.00 92.06 187 GLN A N 1
ATOM 1523 C CA . GLN A 1 187 ? -5.558 -1.821 -8.228 1.00 92.06 187 GLN A CA 1
ATOM 1524 C C . GLN A 1 187 ? -5.287 -2.756 -7.044 1.00 92.06 187 GLN A C 1
ATOM 1526 O O . GLN A 1 187 ? -5.924 -3.803 -6.942 1.00 92.06 187 GLN A O 1
ATOM 1531 N N . ALA A 1 188 ? -4.345 -2.432 -6.155 1.00 93.75 188 ALA A N 1
ATOM 1532 C CA . ALA A 1 188 ? -3.903 -3.320 -5.080 1.00 93.75 188 ALA A CA 1
ATOM 1533 C C . ALA A 1 188 ? -4.868 -3.292 -3.883 1.00 93.75 188 ALA A C 1
ATOM 1535 O O . ALA A 1 188 ? -4.550 -2.798 -2.800 1.00 93.75 188 ALA A O 1
ATOM 1536 N N . PHE A 1 189 ? -6.061 -3.838 -4.091 1.00 93.69 189 PHE A N 1
ATOM 1537 C CA . PHE A 1 189 ? -7.090 -4.062 -3.080 1.00 93.69 189 PHE A CA 1
ATOM 1538 C C . PHE A 1 189 ? -7.328 -5.571 -2.924 1.00 93.69 189 PHE A C 1
ATOM 1540 O O . PHE A 1 189 ? -7.071 -6.355 -3.842 1.00 93.69 189 PHE A O 1
ATOM 1547 N N . LEU A 1 190 ? -7.786 -6.012 -1.750 1.00 91.31 190 LEU A N 1
ATOM 1548 C CA . LEU A 1 190 ? -7.910 -7.446 -1.458 1.00 91.31 190 LEU A CA 1
ATOM 1549 C C . LEU A 1 190 ? -8.795 -8.228 -2.448 1.00 91.31 190 LEU A C 1
ATOM 1551 O O . LEU A 1 190 ? -8.386 -9.338 -2.809 1.00 91.31 190 LEU A O 1
ATOM 1555 N N . PRO A 1 191 ? -9.942 -7.712 -2.932 1.00 90.31 191 PRO A N 1
ATOM 1556 C CA . PRO A 1 191 ? -10.757 -8.422 -3.921 1.00 90.31 191 PRO A CA 1
ATOM 1557 C C . PRO A 1 191 ? -9.987 -8.713 -5.216 1.00 90.31 191 PRO A C 1
ATOM 1559 O O . PRO A 1 191 ? -9.976 -9.842 -5.704 1.00 90.31 191 PRO A O 1
ATOM 1562 N N . GLN A 1 192 ? -9.236 -7.732 -5.712 1.00 90.06 192 GLN A N 1
ATOM 1563 C CA . GLN A 1 192 ? -8.429 -7.814 -6.926 1.00 90.06 192 GLN A CA 1
ATOM 1564 C C . GLN A 1 192 ? -7.258 -8.788 -6.751 1.00 90.06 192 GLN A C 1
ATOM 1566 O O . GLN A 1 192 ? -6.914 -9.523 -7.677 1.00 90.06 192 GLN A O 1
ATOM 1571 N N . LEU A 1 193 ? -6.680 -8.861 -5.547 1.00 88.12 193 LEU A N 1
ATOM 1572 C CA . LEU A 1 193 ? -5.654 -9.853 -5.214 1.00 88.12 193 LEU A CA 1
ATOM 1573 C C . LEU A 1 193 ? -6.223 -11.255 -4.973 1.00 88.12 193 LEU A C 1
ATOM 1575 O O . LEU A 1 193 ? -5.462 -12.221 -4.937 1.00 88.12 193 LEU A O 1
ATOM 1579 N N . SER A 1 194 ? -7.531 -11.406 -4.783 1.00 82.06 194 SER A N 1
ATOM 1580 C CA . SER A 1 194 ? -8.147 -12.710 -4.512 1.00 82.06 194 SER A CA 1
ATOM 1581 C C . SER A 1 194 ? -8.402 -13.512 -5.788 1.00 82.06 194 SER A C 1
ATOM 1583 O O . SER A 1 194 ? -8.418 -14.745 -5.727 1.00 82.06 194 SER A O 1
ATOM 1585 N N . GLY A 1 195 ? -8.502 -12.831 -6.935 1.00 73.94 195 GLY A N 1
ATOM 1586 C CA . GLY A 1 195 ? -8.782 -13.430 -8.236 1.00 73.94 195 GLY A CA 1
ATOM 1587 C C . GLY A 1 195 ? -7.763 -14.486 -8.702 1.00 73.94 195 GLY A C 1
ATOM 1588 O O . GLY A 1 195 ? -6.621 -14.550 -8.216 1.00 73.94 195 GLY A O 1
ATOM 1589 N N . PRO A 1 196 ? -8.164 -15.351 -9.651 1.00 67.88 196 PRO A N 1
ATOM 1590 C CA . PRO A 1 196 ? -7.276 -16.343 -10.234 1.00 67.88 196 PRO A CA 1
ATOM 1591 C C . PRO A 1 196 ? -6.173 -15.655 -11.039 1.00 67.88 196 PRO A C 1
ATOM 1593 O O . PRO A 1 196 ? -6.421 -14.797 -11.886 1.00 67.88 196 PRO A O 1
ATOM 1596 N N . VAL A 1 197 ? -4.929 -16.075 -10.813 1.00 61.81 197 VAL A N 1
ATOM 1597 C CA . VAL A 1 197 ? -3.828 -15.667 -11.681 1.00 61.81 197 VAL A CA 1
ATOM 1598 C C . VAL A 1 197 ? -3.987 -16.405 -13.005 1.00 61.81 197 VAL A C 1
ATOM 1600 O O . VAL A 1 197 ? -3.904 -17.634 -13.050 1.00 61.81 197 VAL A O 1
ATOM 1603 N N . SER A 1 198 ? -4.180 -15.662 -14.095 1.00 57.69 198 SER A N 1
ATOM 1604 C CA . SER A 1 198 ? -4.144 -16.234 -15.442 1.00 57.69 198 SER A CA 1
ATOM 1605 C C . SER A 1 198 ? -2.744 -16.792 -15.724 1.00 57.69 198 SER A C 1
ATOM 1607 O O . SER A 1 198 ? -1.811 -16.032 -15.987 1.00 57.69 198 SER A O 1
ATOM 1609 N N . LYS A 1 199 ? -2.584 -18.119 -15.671 1.00 51.53 199 LYS A N 1
ATOM 1610 C CA . LYS A 1 199 ? -1.345 -18.793 -16.084 1.00 51.53 199 LYS A CA 1
ATOM 1611 C C . LYS A 1 199 ? -1.095 -18.480 -17.568 1.00 51.53 199 LYS A C 1
ATOM 1613 O O . LYS A 1 199 ? -1.938 -18.792 -18.401 1.00 51.53 199 LYS A O 1
ATOM 1618 N N . GLY A 1 200 ? 0.035 -17.846 -17.890 1.00 54.25 200 GLY A N 1
ATOM 1619 C CA . GLY A 1 200 ? 0.459 -17.560 -19.271 1.00 54.25 200 GLY A CA 1
ATOM 1620 C C . GLY A 1 200 ? 0.307 -16.111 -19.756 1.00 54.25 200 GLY A C 1
ATOM 1621 O O . GLY A 1 200 ? 0.598 -15.839 -20.921 1.00 54.25 200 GLY A O 1
ATOM 1622 N N . LYS A 1 201 ? -0.127 -15.171 -18.903 1.00 59.88 201 LYS A N 1
ATOM 1623 C CA . LYS A 1 201 ? -0.010 -13.727 -19.182 1.00 59.88 201 LYS A CA 1
ATOM 1624 C C . LYS A 1 201 ? 1.320 -13.185 -18.645 1.00 59.88 201 LYS A C 1
ATOM 1626 O O . LYS A 1 201 ? 1.879 -13.729 -17.697 1.00 59.88 201 LYS A O 1
ATOM 1631 N N . ALA A 1 202 ? 1.808 -12.101 -19.254 1.00 72.12 202 ALA A N 1
ATOM 1632 C CA . ALA A 1 202 ? 2.966 -11.354 -18.761 1.00 72.12 202 ALA A CA 1
ATOM 1633 C C . ALA A 1 202 ? 2.813 -11.040 -17.261 1.00 72.12 202 ALA A C 1
ATOM 1635 O O . ALA A 1 202 ? 1.708 -10.739 -16.809 1.00 72.12 202 ALA A O 1
ATOM 1636 N N . ILE A 1 203 ? 3.913 -11.116 -16.504 1.00 82.69 203 ILE A N 1
ATOM 1637 C CA . ILE A 1 203 ? 3.919 -10.794 -15.072 1.00 82.69 203 ILE A CA 1
ATOM 1638 C C . ILE A 1 203 ? 3.460 -9.343 -14.899 1.00 82.69 203 ILE A C 1
ATOM 1640 O O . ILE A 1 203 ? 4.132 -8.422 -15.359 1.00 82.69 203 ILE A O 1
ATOM 1644 N N . THR A 1 204 ? 2.311 -9.148 -14.255 1.00 89.06 204 THR A N 1
ATOM 1645 C CA . THR A 1 204 ? 1.780 -7.817 -13.939 1.00 89.06 204 THR A CA 1
ATOM 1646 C C . THR A 1 204 ? 2.208 -7.385 -12.536 1.00 89.06 204 THR A C 1
ATOM 1648 O O . THR A 1 204 ? 2.459 -8.241 -11.681 1.00 89.06 204 THR A O 1
ATOM 1651 N N . PRO A 1 205 ? 2.230 -6.076 -12.232 1.00 92.44 205 PRO A N 1
ATOM 1652 C CA . PRO A 1 205 ? 2.431 -5.606 -10.864 1.00 92.44 205 PRO A CA 1
ATOM 1653 C C . PRO A 1 205 ? 1.446 -6.227 -9.869 1.00 92.44 205 PRO A C 1
ATOM 1655 O O . PRO A 1 205 ? 1.848 -6.631 -8.778 1.00 92.44 205 PRO A O 1
ATOM 1658 N N . LEU A 1 206 ? 0.181 -6.394 -10.272 1.00 91.75 206 LEU A N 1
ATOM 1659 C CA . LEU A 1 206 ? -0.839 -7.037 -9.443 1.00 91.75 206 LEU A CA 1
ATOM 1660 C C . LEU A 1 206 ? -0.479 -8.494 -9.090 1.00 91.75 206 LEU A C 1
ATOM 1662 O O . LEU A 1 206 ? -0.707 -8.934 -7.965 1.00 91.75 206 LEU A O 1
ATOM 1666 N N . TYR A 1 207 ? 0.134 -9.236 -10.019 1.00 90.38 207 TYR A N 1
ATOM 1667 C CA . TYR A 1 207 ? 0.634 -10.585 -9.744 1.00 90.38 207 TYR A CA 1
ATOM 1668 C C . TYR A 1 207 ? 1.766 -10.578 -8.713 1.00 90.38 207 TYR A C 1
ATOM 1670 O O . TYR A 1 207 ? 1.741 -11.363 -7.768 1.00 90.38 207 TYR A O 1
ATOM 1678 N N . VAL A 1 208 ? 2.742 -9.680 -8.866 1.00 92.19 208 VAL A N 1
ATOM 1679 C CA . VAL A 1 208 ? 3.911 -9.609 -7.973 1.00 92.19 208 VAL A CA 1
ATOM 1680 C C . VAL A 1 208 ? 3.501 -9.247 -6.552 1.00 92.19 208 VAL A C 1
ATOM 1682 O O . VAL A 1 208 ? 3.954 -9.885 -5.599 1.00 92.19 208 VAL A O 1
ATOM 1685 N N . ILE A 1 209 ? 2.616 -8.257 -6.389 1.00 93.50 209 ILE A N 1
ATOM 1686 C CA . ILE A 1 209 ? 2.122 -7.884 -5.061 1.00 93.50 209 ILE A CA 1
ATOM 1687 C C . ILE A 1 209 ? 1.279 -9.002 -4.449 1.00 93.50 209 ILE A C 1
ATOM 1689 O O . ILE A 1 209 ? 1.417 -9.269 -3.260 1.00 93.50 209 ILE A O 1
ATOM 1693 N N . LYS A 1 210 ? 0.458 -9.697 -5.248 1.00 91.62 210 LYS A N 1
ATOM 1694 C CA . LYS A 1 210 ? -0.329 -10.839 -4.783 1.00 91.62 210 LYS A CA 1
ATOM 1695 C C . LYS A 1 210 ? 0.576 -11.939 -4.241 1.00 91.62 210 LYS A C 1
ATOM 1697 O O . LYS A 1 210 ? 0.370 -12.376 -3.115 1.00 91.62 210 LYS A O 1
ATOM 1702 N N . ASP A 1 211 ? 1.567 -12.355 -5.026 1.00 90.06 211 ASP A N 1
ATOM 1703 C CA . ASP A 1 211 ? 2.533 -13.389 -4.644 1.00 90.06 211 ASP A CA 1
ATOM 1704 C C . ASP A 1 211 ? 3.286 -12.993 -3.367 1.00 90.06 211 ASP A C 1
ATOM 1706 O O . ASP A 1 211 ? 3.352 -13.761 -2.411 1.00 90.06 211 ASP A O 1
ATOM 1710 N N . THR A 1 212 ? 3.740 -11.739 -3.295 1.00 91.62 212 THR A N 1
ATOM 1711 C CA . THR A 1 212 ? 4.441 -11.202 -2.120 1.00 91.62 212 THR A CA 1
ATOM 1712 C C . THR A 1 212 ? 3.558 -11.204 -0.867 1.00 91.62 212 THR A C 1
ATOM 1714 O O . THR A 1 212 ? 4.001 -11.606 0.209 1.00 91.62 212 THR A O 1
ATOM 1717 N N . ILE A 1 213 ? 2.305 -10.763 -0.991 1.00 92.25 213 ILE A N 1
ATOM 1718 C CA . ILE A 1 213 ? 1.349 -10.691 0.119 1.00 92.25 213 ILE A CA 1
ATOM 1719 C C . ILE A 1 213 ? 0.907 -12.088 0.560 1.00 92.25 213 ILE A C 1
ATOM 1721 O O . ILE A 1 213 ? 0.824 -12.338 1.760 1.00 92.25 213 ILE A O 1
ATOM 1725 N N . ASP A 1 214 ? 0.652 -13.008 -0.368 1.00 90.31 214 ASP A N 1
ATOM 1726 C CA . ASP A 1 214 ? 0.279 -14.387 -0.041 1.00 90.31 214 ASP A CA 1
ATOM 1727 C C . ASP A 1 214 ? 1.453 -15.153 0.586 1.00 90.31 214 ASP A C 1
ATOM 1729 O O . ASP A 1 214 ? 1.243 -15.932 1.513 1.00 90.31 214 ASP A O 1
ATOM 1733 N N . ALA A 1 215 ? 2.691 -14.896 0.153 1.00 89.06 215 ALA A N 1
ATOM 1734 C CA . ALA A 1 215 ? 3.883 -15.462 0.778 1.00 89.06 215 ALA A CA 1
ATOM 1735 C C . ALA A 1 215 ? 4.106 -14.925 2.202 1.00 89.06 215 ALA A C 1
ATOM 1737 O O . ALA A 1 215 ? 4.516 -15.679 3.082 1.00 89.06 215 ALA A O 1
ATOM 1738 N N . PHE A 1 216 ? 3.827 -13.639 2.447 1.00 91.06 216 PHE A N 1
ATOM 1739 C CA . PHE A 1 216 ? 4.037 -13.018 3.759 1.00 91.06 216 PHE A CA 1
ATOM 1740 C C . PHE A 1 216 ? 2.918 -13.327 4.767 1.00 91.06 216 PHE A C 1
ATOM 1742 O O . PHE A 1 216 ? 3.200 -13.629 5.922 1.00 91.06 216 PHE A O 1
ATOM 1749 N N . PHE A 1 217 ? 1.652 -13.262 4.345 1.00 89.62 217 PHE A N 1
ATOM 1750 C CA . PHE A 1 217 ? 0.486 -13.491 5.214 1.00 89.62 217 PHE A CA 1
ATOM 1751 C C . PHE A 1 217 ? -0.012 -14.944 5.215 1.00 89.62 217 PHE A C 1
ATOM 1753 O O . PHE A 1 217 ? -0.899 -15.279 6.001 1.00 89.62 217 PHE A O 1
ATOM 1760 N N . GLY A 1 218 ? 0.528 -15.788 4.334 1.00 82.25 218 GLY A N 1
ATOM 1761 C CA . GLY A 1 218 ? 0.050 -17.141 4.076 1.00 82.25 218 GLY A CA 1
ATOM 1762 C C . GLY A 1 218 ? -1.119 -17.176 3.083 1.00 82.25 218 GLY A C 1
ATOM 1763 O O . GLY A 1 218 ? -2.067 -16.393 3.157 1.00 82.25 218 GLY A O 1
ATOM 1764 N N . ALA A 1 219 ? -1.092 -18.155 2.173 1.00 62.84 219 ALA A N 1
ATOM 1765 C CA . ALA A 1 219 ? -2.200 -18.447 1.257 1.00 62.84 219 ALA A CA 1
ATOM 1766 C C . ALA A 1 219 ? -3.428 -19.065 1.969 1.00 62.84 219 ALA A C 1
ATOM 1768 O O . ALA A 1 219 ? -4.507 -19.159 1.384 1.00 62.84 219 ALA A O 1
ATOM 1769 N N . GLY A 1 220 ? -3.268 -19.475 3.233 1.00 50.19 220 GLY A N 1
ATOM 1770 C CA . GLY A 1 220 ? -4.198 -20.308 4.004 1.00 50.19 220 GLY A CA 1
ATOM 1771 C C . GLY A 1 220 ? -5.533 -19.679 4.414 1.00 50.19 220 GLY A C 1
ATOM 1772 O O . GLY A 1 220 ? -6.382 -20.402 4.914 1.00 50.19 220 GLY A O 1
ATOM 1773 N N . ASN A 1 221 ? -5.777 -18.393 4.147 1.00 46.31 221 ASN A N 1
ATOM 1774 C CA . ASN A 1 221 ? -7.109 -17.789 4.328 1.00 46.31 221 ASN A CA 1
ATOM 1775 C C . ASN A 1 221 ? -7.914 -17.683 3.019 1.00 46.31 221 ASN A C 1
ATOM 1777 O O . ASN A 1 221 ? -8.958 -17.039 2.992 1.00 46.31 221 ASN A O 1
ATOM 1781 N N . ARG A 1 222 ? -7.456 -18.306 1.921 1.00 44.78 222 ARG A N 1
ATOM 1782 C CA . ARG A 1 222 ? -8.189 -18.316 0.639 1.00 44.78 222 ARG A CA 1
ATOM 1783 C C . ARG A 1 222 ? -9.379 -19.288 0.603 1.00 44.78 222 ARG A C 1
ATOM 1785 O O . ARG A 1 222 ? -10.138 -19.239 -0.354 1.00 44.78 222 ARG A O 1
ATOM 1792 N N . ALA A 1 223 ? -9.603 -20.096 1.641 1.00 34.66 223 ALA A N 1
ATOM 1793 C CA . ALA A 1 223 ? -10.718 -21.050 1.709 1.00 34.66 223 ALA A CA 1
ATOM 1794 C C . ALA A 1 223 ? -12.115 -20.424 1.938 1.00 34.66 223 ALA A C 1
ATOM 1796 O O . ALA A 1 223 ? -13.056 -21.153 2.221 1.00 34.66 223 ALA A O 1
ATOM 1797 N N . ILE A 1 224 ? -12.282 -19.098 1.837 1.00 43.22 224 ILE A N 1
ATOM 1798 C CA . ILE A 1 224 ? -13.583 -18.441 2.079 1.00 43.22 224 ILE A CA 1
ATOM 1799 C C . ILE A 1 224 ? -14.173 -17.797 0.804 1.00 43.22 224 ILE A C 1
ATOM 1801 O O . ILE A 1 224 ? -15.261 -17.228 0.836 1.00 43.22 224 ILE A O 1
ATOM 1805 N N . CYS A 1 225 ? -13.515 -17.922 -0.353 1.00 38.91 225 CYS A N 1
ATOM 1806 C CA . CYS A 1 225 ? -14.004 -17.341 -1.613 1.00 38.91 225 CYS A CA 1
ATOM 1807 C C . CYS A 1 225 ? -14.497 -18.376 -2.641 1.00 38.91 225 CYS A C 1
ATOM 1809 O O . CYS A 1 225 ? -14.527 -18.053 -3.822 1.00 38.91 225 CYS A O 1
ATOM 1811 N N . ASP A 1 226 ? -14.901 -19.574 -2.205 1.00 32.84 226 ASP A N 1
ATOM 1812 C CA . ASP A 1 226 ? -15.457 -20.624 -3.083 1.00 32.84 226 ASP A CA 1
ATOM 1813 C C . ASP A 1 226 ? -16.958 -20.883 -2.858 1.00 32.84 226 ASP A C 1
ATOM 1815 O O . ASP A 1 226 ? -17.463 -21.952 -3.178 1.00 32.84 226 ASP A O 1
ATOM 1819 N N . ASN A 1 227 ? -17.706 -19.885 -2.380 1.00 31.94 227 ASN A N 1
ATOM 1820 C CA . ASN A 1 227 ? -19.151 -19.868 -2.587 1.00 31.94 227 ASN A CA 1
ATOM 1821 C C . ASN A 1 227 ? -19.481 -18.743 -3.560 1.00 31.94 227 ASN A C 1
ATOM 1823 O O . ASN A 1 227 ? -19.534 -17.569 -3.197 1.00 31.94 227 ASN A O 1
ATOM 1827 N N . SER A 1 228 ? -19.696 -19.135 -4.813 1.00 39.19 228 SER A N 1
ATOM 1828 C CA . SER A 1 228 ? -20.437 -18.377 -5.814 1.00 39.19 228 SER A CA 1
ATOM 1829 C C . SER A 1 228 ? -21.843 -18.080 -5.279 1.00 39.19 228 SER A C 1
ATOM 1831 O O . SER A 1 228 ? -22.788 -18.825 -5.528 1.00 39.19 228 SER A O 1
ATOM 1833 N N . GLY A 1 229 ? -21.955 -17.026 -4.479 1.00 31.88 229 GLY A N 1
ATOM 1834 C CA . GLY A 1 229 ? -23.201 -16.443 -4.012 1.00 31.88 229 GLY A CA 1
ATOM 1835 C C . GLY A 1 229 ? -23.301 -15.039 -4.582 1.00 31.88 229 GLY A C 1
ATOM 1836 O O . GLY A 1 229 ? -22.660 -14.127 -4.074 1.00 31.88 229 GLY A O 1
ATOM 1837 N N . ASP A 1 230 ? -24.023 -14.947 -5.692 1.00 34.62 230 ASP A N 1
ATOM 1838 C CA . ASP A 1 230 ? -24.730 -13.785 -6.233 1.00 34.62 230 ASP A CA 1
ATOM 1839 C C . ASP A 1 230 ? -24.446 -12.432 -5.540 1.00 34.62 230 ASP A C 1
ATOM 1841 O O . ASP A 1 230 ? -24.969 -12.126 -4.465 1.00 34.62 230 ASP A O 1
ATOM 1845 N N . LEU A 1 231 ? -23.600 -11.605 -6.166 1.00 36.94 231 LEU A N 1
ATOM 1846 C CA . LEU A 1 231 ? -23.418 -10.203 -5.789 1.00 36.94 231 LEU A CA 1
ATOM 1847 C C . LEU A 1 231 ? -24.647 -9.414 -6.259 1.00 36.94 231 LEU A C 1
ATOM 1849 O O . LEU A 1 231 ? -24.650 -8.835 -7.344 1.00 36.94 231 LEU A O 1
ATOM 1853 N N . GLY A 1 232 ? -25.697 -9.395 -5.439 1.00 29.75 232 GLY A N 1
ATOM 1854 C CA . GLY A 1 232 ? -26.798 -8.449 -5.603 1.00 29.75 232 GLY A CA 1
ATOM 1855 C C . GLY A 1 232 ? -26.305 -7.000 -5.440 1.00 29.75 232 GLY A C 1
ATOM 1856 O O . GLY A 1 232 ? -25.404 -6.747 -4.633 1.00 29.75 232 GLY A O 1
ATOM 1857 N N . PRO A 1 233 ? -26.863 -6.025 -6.180 1.00 30.86 233 PRO A N 1
ATOM 1858 C CA . PRO A 1 233 ? -26.438 -4.638 -6.080 1.00 30.86 233 PRO A CA 1
ATOM 1859 C C . PRO A 1 233 ? -26.996 -4.035 -4.787 1.00 30.86 233 PRO A C 1
ATOM 1861 O O . PRO A 1 233 ? -28.205 -3.877 -4.639 1.00 30.86 233 PRO A O 1
ATOM 1864 N N . LEU A 1 234 ? -26.120 -3.690 -3.844 1.00 31.42 234 LEU A N 1
ATOM 1865 C CA . LEU A 1 234 ? -26.492 -2.978 -2.622 1.00 31.42 234 LEU A CA 1
ATOM 1866 C C . LEU A 1 234 ? -25.593 -1.751 -2.444 1.00 31.42 234 LEU A C 1
ATOM 1868 O O . LEU A 1 234 ? -24.398 -1.866 -2.193 1.00 31.42 234 LEU A O 1
ATOM 1872 N N . ASN A 1 235 ? -26.231 -0.597 -2.653 1.00 33.47 235 ASN A N 1
ATOM 1873 C CA . ASN A 1 235 ? -25.883 0.781 -2.307 1.00 33.47 235 ASN A CA 1
ATOM 1874 C C . ASN A 1 235 ? -24.408 1.066 -1.980 1.00 33.47 235 ASN A C 1
ATOM 1876 O O . ASN A 1 235 ? -23.944 0.881 -0.856 1.00 33.47 235 ASN A O 1
ATOM 1880 N N . SER A 1 236 ? -23.716 1.637 -2.970 1.00 29.77 236 SER A N 1
ATOM 1881 C CA . SER A 1 236 ? -22.459 2.359 -2.785 1.00 29.77 236 SER A CA 1
ATOM 1882 C C . SER A 1 236 ? -22.684 3.529 -1.824 1.00 29.77 236 SER A C 1
ATOM 1884 O O . SER A 1 236 ? -23.335 4.509 -2.180 1.00 29.77 236 SER A O 1
ATOM 1886 N N . LEU A 1 237 ? -22.162 3.431 -0.601 1.00 32.31 237 LEU A N 1
ATOM 1887 C CA . LEU A 1 237 ? -22.042 4.579 0.296 1.00 32.31 237 LEU A CA 1
ATOM 1888 C C . LEU A 1 237 ? -20.886 5.451 -0.208 1.00 32.31 237 LEU A C 1
ATOM 1890 O O . LEU A 1 237 ? -19.734 5.257 0.173 1.00 32.31 237 LEU A O 1
ATOM 1894 N N . THR A 1 238 ? -21.192 6.388 -1.103 1.00 30.91 238 THR A N 1
ATOM 1895 C CA . THR A 1 238 ? -20.270 7.455 -1.501 1.00 30.91 238 THR A CA 1
ATOM 1896 C C . THR A 1 238 ? -20.180 8.483 -0.379 1.00 30.91 238 THR A C 1
ATOM 1898 O O . THR A 1 238 ? -21.188 9.041 0.047 1.00 30.91 238 THR A O 1
ATOM 1901 N N . MET A 1 239 ? -18.968 8.741 0.105 1.00 41.59 239 MET A N 1
ATOM 1902 C CA . MET A 1 239 ? -18.684 9.819 1.055 1.00 41.59 239 MET A CA 1
ATOM 1903 C C . MET A 1 239 ? -18.532 11.148 0.304 1.00 41.59 239 MET A C 1
ATOM 1905 O O . MET A 1 239 ? -17.413 11.615 0.117 1.00 41.59 239 MET A O 1
ATOM 1909 N N . ASP A 1 240 ? -19.651 11.739 -0.115 1.00 36.00 240 ASP A N 1
ATOM 1910 C CA . ASP A 1 240 ? -19.733 13.125 -0.594 1.00 36.00 240 ASP A CA 1
ATOM 1911 C C . ASP A 1 240 ? -20.894 13.822 0.123 1.00 36.00 240 ASP A C 1
ATOM 1913 O O . ASP A 1 240 ? -22.040 13.662 -0.272 1.00 36.00 240 ASP A O 1
ATOM 1917 N N . GLU A 1 241 ? -20.594 14.552 1.203 1.00 36.69 241 GLU A N 1
ATOM 1918 C CA . GLU A 1 241 ? -21.411 15.659 1.732 1.00 36.69 241 GLU A CA 1
ATOM 1919 C C . GLU A 1 241 ? -20.689 16.299 2.931 1.00 36.69 241 GLU A C 1
ATOM 1921 O O . GLU A 1 241 ? -20.948 15.972 4.085 1.00 36.69 241 GLU A O 1
ATOM 1926 N N . ALA A 1 242 ? -19.725 17.189 2.667 1.00 35.00 242 ALA A N 1
ATOM 1927 C CA . ALA A 1 242 ? -19.267 18.183 3.649 1.00 35.00 242 ALA A CA 1
ATOM 1928 C C . ALA A 1 242 ? -18.385 19.276 3.016 1.00 35.00 242 ALA A C 1
ATOM 1930 O O . ALA A 1 242 ? -17.314 19.560 3.540 1.00 35.00 242 ALA A O 1
ATOM 1931 N N . TYR A 1 243 ? -18.792 19.909 1.912 1.00 36.12 243 TYR A N 1
ATOM 1932 C CA . TYR A 1 243 ? -18.197 21.194 1.516 1.00 36.12 243 TYR A CA 1
ATOM 1933 C C . TYR A 1 243 ? -19.252 22.098 0.881 1.00 36.12 243 TYR A C 1
ATOM 1935 O O . TYR A 1 243 ? -19.732 21.843 -0.219 1.00 36.12 243 TYR A O 1
ATOM 1943 N N . GLY A 1 244 ? -19.622 23.145 1.622 1.00 31.20 244 GLY A N 1
ATOM 1944 C CA . GLY A 1 244 ? -20.403 24.268 1.123 1.00 31.20 244 GLY A CA 1
ATOM 1945 C C . GLY A 1 244 ? -19.562 25.174 0.223 1.00 31.20 244 GLY A C 1
ATOM 1946 O O . GLY A 1 244 ? -18.368 25.373 0.452 1.00 31.20 244 GLY A O 1
ATOM 1947 N N . ASP A 1 245 ? -20.229 25.694 -0.798 1.00 28.36 245 ASP A N 1
ATOM 1948 C CA . ASP A 1 245 ? -19.758 26.633 -1.815 1.00 28.36 245 ASP A CA 1
ATOM 1949 C C . ASP A 1 245 ? -19.277 27.969 -1.195 1.00 28.36 245 ASP A C 1
ATOM 1951 O O . ASP A 1 245 ? -19.964 28.509 -0.319 1.00 28.36 245 ASP A O 1
ATOM 1955 N N . PRO A 1 246 ? -18.120 28.537 -1.593 1.00 33.62 246 PRO A N 1
ATOM 1956 C CA . PRO A 1 246 ? -17.646 29.801 -1.054 1.00 33.62 246 PRO A CA 1
ATOM 1957 C C . PRO A 1 246 ? -18.084 30.969 -1.944 1.00 33.62 246 PRO A C 1
ATOM 1959 O O . PRO A 1 246 ? -17.421 31.306 -2.925 1.00 33.62 246 PRO A O 1
ATOM 1962 N N . THR A 1 247 ? -19.137 31.679 -1.542 1.00 31.28 247 THR A N 1
ATOM 1963 C CA . THR A 1 247 ? -19.380 33.045 -2.030 1.00 31.28 247 THR A CA 1
ATOM 1964 C C . THR A 1 247 ? -19.360 34.062 -0.896 1.00 31.28 247 THR A C 1
ATOM 1966 O O . THR A 1 247 ? -20.205 34.048 -0.008 1.00 31.28 247 THR A O 1
ATOM 1969 N N . THR A 1 248 ? -18.403 34.984 -1.033 1.00 34.16 248 THR A N 1
ATOM 1970 C CA . THR A 1 248 ? -18.439 36.385 -0.586 1.00 34.16 248 THR A CA 1
ATOM 1971 C C . THR A 1 248 ? -18.285 36.648 0.914 1.00 34.16 248 THR A C 1
ATOM 1973 O O . THR A 1 248 ? -19.252 36.654 1.666 1.00 34.16 248 THR A O 1
ATOM 1976 N N . PHE A 1 249 ? -17.069 37.028 1.324 1.00 29.70 249 PHE A N 1
ATOM 1977 C CA . PHE A 1 249 ? -16.851 37.818 2.540 1.00 29.70 249 PHE A CA 1
ATOM 1978 C C . PHE A 1 249 ? -15.931 39.012 2.256 1.00 29.70 249 PHE A C 1
ATOM 1980 O O . PHE A 1 249 ? -14.749 38.865 1.948 1.00 29.70 249 PHE A O 1
ATOM 1987 N N . THR A 1 250 ? -16.516 40.203 2.360 1.00 31.78 250 THR A N 1
ATOM 1988 C CA . THR A 1 250 ? -15.861 41.508 2.515 1.00 31.78 250 THR A CA 1
ATOM 1989 C C . THR A 1 250 ? -15.278 41.666 3.929 1.00 31.78 250 THR A C 1
ATOM 1991 O O . THR A 1 250 ? -15.886 41.172 4.882 1.00 31.78 250 THR A O 1
ATOM 1994 N N . PRO A 1 251 ? -14.146 42.373 4.106 1.00 31.39 251 PRO A N 1
ATOM 1995 C CA . PRO A 1 251 ? -13.510 42.557 5.411 1.00 31.39 251 PRO A CA 1
ATOM 1996 C C . PRO A 1 251 ? -14.012 43.820 6.138 1.00 31.39 251 PRO A C 1
ATOM 1998 O O . PRO A 1 251 ? -14.263 44.827 5.475 1.00 31.39 251 PRO A O 1
ATOM 2001 N N . PRO A 1 252 ? -14.074 43.832 7.485 1.00 32.47 252 PRO A N 1
ATOM 2002 C CA . PRO A 1 252 ? -14.150 45.070 8.247 1.00 32.47 252 PRO A CA 1
ATOM 2003 C C . PRO A 1 252 ? -12.800 45.490 8.848 1.00 32.47 252 PRO A C 1
ATOM 2005 O O . PRO A 1 252 ? -12.013 44.684 9.350 1.00 32.47 252 PRO A O 1
ATOM 2008 N N . GLU A 1 253 ? -12.595 46.802 8.796 1.00 28.19 253 GLU A N 1
ATOM 2009 C CA . GLU A 1 253 ? -11.493 47.596 9.327 1.00 28.19 253 GLU A CA 1
ATOM 2010 C C . GLU A 1 253 ? -11.490 47.748 10.864 1.00 28.19 253 GLU A C 1
ATOM 2012 O O . GLU A 1 253 ? -12.522 47.941 11.496 1.00 28.19 253 GLU A O 1
ATOM 2017 N N . ILE A 1 254 ? -10.260 47.730 11.400 1.00 30.08 254 ILE A N 1
ATOM 2018 C CA . ILE A 1 254 ? -9.625 48.653 12.368 1.00 30.08 254 ILE A CA 1
ATOM 2019 C C . ILE A 1 254 ? -10.340 48.949 13.704 1.00 30.08 254 ILE A C 1
ATOM 2021 O O . ILE A 1 254 ? -11.384 49.588 13.751 1.00 30.08 254 ILE A O 1
ATOM 2025 N N . SER A 1 255 ? -9.642 48.673 14.821 1.00 29.39 255 SER A N 1
ATOM 2026 C CA . SER A 1 255 ? -9.139 49.707 15.764 1.00 29.39 255 SER A CA 1
ATOM 2027 C C . SER A 1 255 ? -8.652 49.114 17.093 1.00 29.39 255 SER A C 1
ATOM 2029 O O . SER A 1 255 ? -9.410 48.470 17.812 1.00 29.39 255 SER A O 1
ATOM 2031 N N . LYS A 1 256 ? -7.414 49.438 17.485 1.00 31.27 256 LYS A N 1
ATOM 2032 C CA . LYS A 1 256 ? -6.987 49.567 18.891 1.00 31.27 256 LYS A CA 1
ATOM 2033 C C . LYS A 1 256 ? -5.949 50.687 18.999 1.00 31.27 256 LYS A C 1
ATOM 2035 O O . LYS A 1 256 ? -5.032 50.695 18.178 1.00 31.27 256 LYS A O 1
ATOM 2040 N N . PRO A 1 257 ? -6.027 51.559 20.020 1.00 35.75 257 PRO A N 1
ATOM 2041 C CA . PRO A 1 257 ? -4.909 52.428 20.367 1.00 35.75 257 PRO A CA 1
ATOM 2042 C C . PRO A 1 257 ? -4.347 52.228 21.793 1.00 35.75 257 PRO A C 1
ATOM 2044 O O . PRO A 1 257 ? -5.058 51.821 22.711 1.00 35.75 257 PRO A O 1
ATOM 2047 N N . ASN A 1 258 ? -3.076 52.653 21.903 1.00 29.48 258 ASN A N 1
ATOM 2048 C CA . ASN A 1 258 ? -2.279 53.159 23.046 1.00 29.48 258 ASN A CA 1
ATOM 2049 C C . ASN A 1 258 ? -1.611 52.137 23.998 1.00 29.48 258 ASN A C 1
ATOM 2051 O O . ASN A 1 258 ? -2.28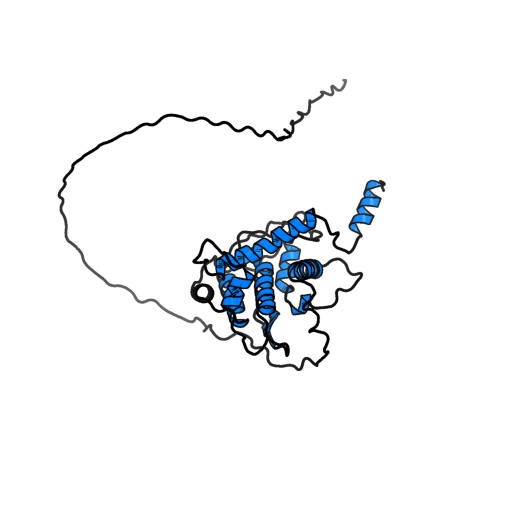2 51.297 24.583 1.00 29.48 258 ASN A O 1
ATOM 2055 N N . GLN A 1 259 ? -0.262 52.035 24.033 1.00 31.36 259 GLN A N 1
ATOM 2056 C CA . GLN A 1 259 ? 0.765 52.905 24.689 1.00 31.36 259 GLN A CA 1
ATOM 2057 C C . GLN A 1 259 ? 0.570 52.998 26.218 1.00 31.36 259 GLN A C 1
ATOM 2059 O O . GLN A 1 259 ? -0.555 53.194 26.649 1.00 31.36 259 GLN A O 1
ATOM 2064 N N . SER A 1 260 ? 1.547 52.953 27.131 1.00 31.55 260 SER A N 1
ATOM 2065 C CA . SER A 1 260 ? 3.018 52.825 27.196 1.00 31.55 260 SER A CA 1
ATOM 2066 C C . SER A 1 260 ? 3.378 52.738 28.706 1.00 31.55 260 SER A C 1
ATOM 2068 O O . SER A 1 260 ? 2.547 53.136 29.526 1.00 31.55 260 SER A O 1
ATOM 2070 N N . LYS A 1 261 ? 4.574 52.247 29.089 1.00 33.84 261 LYS A N 1
ATOM 2071 C CA . LYS A 1 261 ? 5.448 52.800 30.163 1.00 33.84 261 LYS A CA 1
ATOM 2072 C C . LYS A 1 261 ? 6.680 51.925 30.448 1.00 33.84 261 LYS A C 1
ATOM 2074 O O . LYS A 1 261 ? 6.631 50.703 30.351 1.00 33.84 261 LYS A O 1
ATOM 2079 N N . ASP A 1 262 ? 7.757 52.626 30.785 1.00 30.66 262 ASP A N 1
ATOM 2080 C CA . ASP A 1 262 ? 9.164 52.230 30.893 1.00 30.66 262 ASP A CA 1
ATOM 2081 C C . ASP A 1 262 ? 9.587 51.602 32.248 1.00 30.66 262 ASP A C 1
ATOM 2083 O O . ASP A 1 262 ? 9.017 51.961 33.273 1.00 30.66 262 ASP A O 1
ATOM 2087 N N . LEU A 1 263 ? 10.590 50.692 32.177 1.00 34.72 263 LEU A N 1
ATOM 2088 C CA . LEU A 1 263 ? 11.872 50.463 32.932 1.00 34.72 263 LEU A CA 1
ATOM 2089 C C . LEU A 1 263 ? 12.022 50.831 34.449 1.00 34.72 263 LEU A C 1
ATOM 2091 O O . LEU A 1 263 ? 11.212 51.616 34.926 1.00 34.72 263 LEU A O 1
ATOM 2095 N N . PRO A 1 264 ? 13.080 50.409 35.226 1.00 37.50 264 PRO A N 1
ATOM 2096 C CA . PRO A 1 264 ? 14.344 49.689 34.896 1.00 37.50 264 PRO A CA 1
ATOM 2097 C C . PRO A 1 264 ? 14.879 48.593 35.896 1.00 37.50 264 PRO A C 1
ATOM 2099 O O . PRO A 1 264 ? 14.458 48.492 37.039 1.00 37.50 264 PRO A O 1
ATOM 2102 N N . ILE A 1 265 ? 15.863 47.809 35.407 1.00 33.47 265 ILE A N 1
ATOM 2103 C CA . ILE A 1 265 ? 17.180 47.349 35.960 1.00 33.47 265 ILE A CA 1
ATOM 2104 C C . ILE A 1 265 ? 17.361 47.052 37.474 1.00 33.47 265 ILE A C 1
ATOM 2106 O O . ILE A 1 265 ? 17.307 47.970 38.279 1.00 33.47 265 ILE A O 1
ATOM 2110 N N . GLU A 1 266 ? 17.858 45.843 37.809 1.00 31.53 266 GLU A N 1
ATOM 2111 C CA . GLU A 1 266 ? 19.030 45.670 38.703 1.00 31.53 266 GLU A CA 1
ATOM 2112 C C . GLU A 1 266 ? 19.757 44.313 38.540 1.00 31.53 266 GLU A C 1
ATOM 2114 O O . GLU A 1 266 ? 19.147 43.264 38.344 1.00 31.53 266 GLU A O 1
ATOM 2119 N N . ASN A 1 267 ? 21.091 44.383 38.595 1.00 30.52 267 ASN A N 1
ATOM 2120 C CA . ASN A 1 267 ? 22.077 43.302 38.493 1.00 30.52 267 ASN A CA 1
ATOM 2121 C C . ASN A 1 267 ? 22.309 42.609 39.849 1.00 30.52 267 ASN A C 1
ATOM 2123 O O . ASN A 1 267 ? 22.348 43.302 40.864 1.00 30.52 267 ASN A O 1
ATOM 2127 N N . ARG A 1 268 ? 22.694 41.320 39.858 1.00 30.41 268 ARG A N 1
ATOM 2128 C CA . ARG A 1 268 ? 23.844 40.858 40.667 1.00 30.41 268 ARG A CA 1
ATOM 2129 C C . ARG A 1 268 ? 24.359 39.462 40.301 1.00 30.41 268 ARG A C 1
ATOM 2131 O O . ARG A 1 268 ? 23.595 38.538 40.046 1.00 30.41 268 ARG A O 1
ATOM 2138 N N . SER A 1 269 ? 25.684 39.404 40.297 1.00 32.69 269 SER A N 1
ATOM 2139 C CA . SER A 1 269 ? 26.616 38.301 40.078 1.00 32.69 269 SER A CA 1
ATOM 2140 C C . SER A 1 269 ? 26.811 37.414 41.316 1.00 32.69 269 SER A C 1
ATOM 2142 O O . SER A 1 269 ? 26.550 37.872 42.426 1.00 32.69 269 SER A O 1
ATOM 2144 N N . ASP A 1 270 ? 27.311 36.196 41.077 1.00 33.19 270 ASP A N 1
ATOM 2145 C CA . ASP A 1 270 ? 28.406 35.461 41.765 1.00 33.19 270 ASP A CA 1
ATOM 2146 C C . ASP A 1 270 ? 28.073 33.959 41.813 1.00 33.19 270 ASP A C 1
ATOM 2148 O O . ASP A 1 270 ? 26.986 33.572 42.232 1.00 33.19 270 ASP A O 1
ATOM 2152 N N . ASP A 1 271 ? 28.819 33.071 41.153 1.00 31.16 271 ASP A N 1
ATOM 2153 C CA . ASP A 1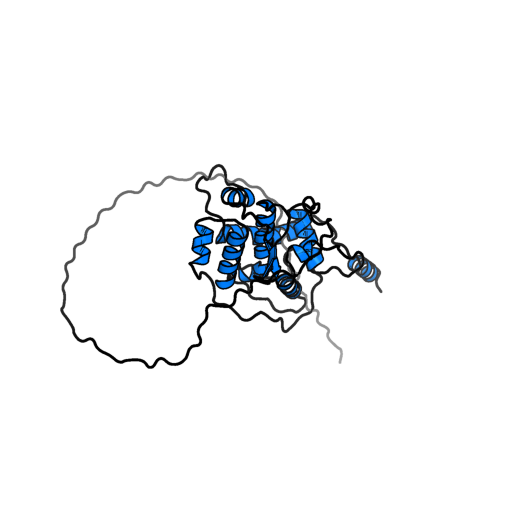 271 ? 30.223 32.638 41.333 1.00 31.16 271 ASP A CA 1
ATOM 2154 C C . ASP A 1 271 ? 30.342 31.489 42.355 1.00 31.16 271 ASP A C 1
ATOM 2156 O O . ASP A 1 271 ? 29.725 31.512 43.418 1.00 31.16 271 ASP A O 1
ATOM 2160 N N . GLY A 1 272 ? 31.098 30.444 41.993 1.00 29.28 272 GLY A N 1
ATOM 2161 C CA . GLY A 1 272 ? 31.322 29.273 42.851 1.00 29.28 272 GLY A CA 1
ATOM 2162 C C . GLY A 1 272 ? 31.508 27.937 42.125 1.00 29.28 272 GLY A C 1
ATOM 2163 O O . GLY A 1 272 ? 30.576 27.145 42.001 1.00 29.28 272 GLY A O 1
ATOM 2164 N N . SER A 1 273 ? 32.745 27.692 41.692 1.00 31.17 273 SER A N 1
ATOM 2165 C CA . SER A 1 273 ? 33.365 26.404 41.334 1.00 31.17 273 SER A CA 1
ATOM 2166 C C . SER A 1 273 ? 33.252 25.353 42.464 1.00 31.17 273 SER A C 1
ATOM 2168 O O . SER A 1 273 ? 32.952 25.691 43.603 1.00 31.17 273 SER A O 1
ATOM 2170 N N . VAL A 1 274 ? 33.388 24.043 42.225 1.00 32.09 274 VAL A N 1
ATOM 2171 C CA . VAL A 1 274 ? 34.643 23.256 42.277 1.00 32.09 274 VAL A CA 1
ATOM 2172 C C . VAL A 1 274 ? 34.219 21.770 42.143 1.00 32.09 274 VAL A C 1
ATOM 2174 O O . VAL A 1 274 ? 33.335 21.335 42.873 1.00 32.09 274 VAL A O 1
ATOM 2177 N N . ASP A 1 275 ? 34.726 20.990 41.182 1.00 31.23 275 ASP A N 1
ATOM 2178 C CA . ASP A 1 275 ? 35.856 20.067 41.401 1.00 31.23 275 ASP A CA 1
ATOM 2179 C C . ASP A 1 275 ? 36.051 19.064 40.255 1.00 31.23 275 ASP A C 1
ATOM 2181 O O . ASP A 1 275 ? 35.119 18.456 39.722 1.00 31.23 275 ASP A O 1
ATOM 2185 N N . ALA A 1 276 ? 37.319 18.887 39.904 1.00 32.88 276 ALA A N 1
ATOM 2186 C CA . ALA A 1 276 ? 37.808 17.945 38.921 1.00 32.88 276 ALA A CA 1
ATOM 2187 C C . ALA A 1 276 ? 38.187 16.629 39.612 1.00 32.88 276 ALA A C 1
ATOM 2189 O O . ALA A 1 276 ? 38.877 16.625 40.625 1.00 32.88 276 ALA A O 1
ATOM 2190 N N . SER A 1 277 ? 37.828 15.490 39.020 1.00 34.59 277 SER A N 1
ATOM 2191 C CA . SER A 1 277 ? 38.612 14.269 39.215 1.00 34.59 277 SER A CA 1
ATOM 2192 C C . SER A 1 277 ? 38.748 13.502 37.906 1.00 34.59 277 SER A C 1
ATOM 2194 O O . SER A 1 277 ? 37.823 12.945 37.320 1.00 34.59 277 SER A O 1
ATOM 2196 N N . GLU A 1 278 ? 39.982 13.568 37.443 1.00 30.55 278 GLU A N 1
ATOM 2197 C CA . GLU A 1 278 ? 40.611 12.856 36.356 1.00 30.55 278 GLU A CA 1
ATOM 2198 C C . GLU A 1 278 ? 40.767 11.378 36.753 1.00 30.55 278 GLU A C 1
ATOM 2200 O O . GLU A 1 278 ? 41.265 11.061 37.834 1.00 30.55 278 GLU A O 1
ATOM 2205 N N . THR A 1 279 ? 40.361 10.435 35.900 1.00 34.44 279 THR A N 1
ATOM 2206 C CA . THR A 1 279 ? 40.851 9.053 36.010 1.00 34.44 279 THR A CA 1
ATOM 2207 C C . THR A 1 279 ? 41.172 8.481 34.639 1.00 34.44 279 THR A C 1
ATOM 2209 O O . THR A 1 279 ? 40.358 8.426 33.719 1.00 34.44 279 THR A O 1
ATOM 2212 N N . GLN A 1 280 ? 42.433 8.090 34.530 1.00 33.91 280 GLN A N 1
ATOM 2213 C CA . GLN A 1 280 ? 43.116 7.560 33.367 1.00 33.91 280 GLN A CA 1
ATOM 2214 C C . GLN A 1 280 ? 42.625 6.172 32.926 1.00 33.91 280 GLN A C 1
ATOM 2216 O O . GLN A 1 280 ? 42.405 5.272 33.727 1.00 33.91 280 GLN A O 1
ATOM 2221 N N . LYS A 1 281 ? 42.635 6.009 31.597 1.00 33.22 281 LYS A N 1
ATOM 2222 C CA . LYS A 1 281 ? 43.143 4.868 30.810 1.00 33.22 281 LYS A CA 1
ATOM 2223 C C . LYS A 1 281 ? 42.821 3.447 31.300 1.00 33.22 281 LYS A C 1
ATOM 2225 O O . LYS A 1 281 ? 43.518 2.886 32.141 1.00 33.22 281 LYS A O 1
ATOM 2230 N N . ARG A 1 282 ? 42.010 2.745 30.501 1.00 31.59 282 ARG A N 1
ATOM 2231 C CA . ARG A 1 282 ? 42.342 1.369 30.098 1.00 31.59 282 ARG A CA 1
ATOM 2232 C C . ARG A 1 282 ? 41.942 1.094 28.651 1.00 31.59 282 ARG A C 1
ATOM 2234 O O . ARG A 1 282 ? 40.773 0.971 28.309 1.00 31.59 282 ARG A O 1
ATOM 2241 N N . ASN A 1 283 ? 42.975 1.006 27.818 1.00 30.16 283 ASN A N 1
ATOM 2242 C CA . ASN A 1 283 ? 42.947 0.432 26.483 1.00 30.16 283 ASN A CA 1
ATOM 2243 C C . ASN A 1 283 ? 42.552 -1.046 26.571 1.00 30.16 283 ASN A C 1
ATOM 2245 O O . ASN A 1 283 ? 43.255 -1.815 27.225 1.00 30.16 283 ASN A O 1
ATOM 2249 N N . GLN A 1 284 ? 41.517 -1.457 25.843 1.00 33.06 284 GLN A N 1
ATOM 2250 C CA . GLN A 1 284 ? 41.451 -2.807 25.288 1.00 33.06 284 GLN A CA 1
ATOM 2251 C C . GLN A 1 284 ? 41.002 -2.730 23.832 1.00 33.06 284 GLN A C 1
ATOM 2253 O O . GLN A 1 284 ? 39.830 -2.616 23.487 1.00 33.06 284 GLN A O 1
ATOM 2258 N N . THR A 1 285 ? 42.016 -2.768 22.980 1.00 29.48 285 THR A N 1
ATOM 2259 C CA . THR A 1 285 ? 41.976 -3.208 21.596 1.00 29.48 285 THR A CA 1
ATOM 2260 C C . THR A 1 285 ? 41.375 -4.613 21.513 1.00 29.48 285 THR A C 1
ATOM 2262 O O . THR A 1 285 ? 41.888 -5.551 22.115 1.00 29.48 285 THR A O 1
ATOM 2265 N N . SER A 1 286 ? 40.324 -4.780 20.712 1.00 34.12 286 SER A N 1
ATOM 2266 C CA . SER A 1 286 ? 39.972 -6.078 20.134 1.00 34.12 286 SER A CA 1
ATOM 2267 C C . SER A 1 286 ? 39.799 -5.923 18.634 1.00 34.12 286 SER A C 1
ATOM 2269 O O . SER A 1 286 ? 38.832 -5.369 18.117 1.00 34.12 286 SER A O 1
ATOM 2271 N N . THR A 1 287 ? 40.836 -6.385 17.955 1.00 32.59 287 THR A N 1
ATOM 2272 C CA . THR A 1 287 ? 40.950 -6.621 16.527 1.00 32.59 287 THR A CA 1
ATOM 2273 C C . THR A 1 287 ? 40.001 -7.735 16.093 1.00 32.59 287 THR A C 1
ATOM 2275 O O . THR A 1 287 ? 40.109 -8.858 16.577 1.00 32.59 287 THR A O 1
ATOM 2278 N N . SER A 1 288 ? 39.161 -7.479 15.094 1.00 36.28 288 SER A N 1
ATOM 2279 C CA . SER A 1 288 ? 38.802 -8.516 14.125 1.00 36.28 288 SER A CA 1
ATOM 2280 C C . SER A 1 288 ? 38.782 -7.906 12.725 1.00 36.28 288 SER A C 1
ATOM 2282 O O . SER A 1 288 ? 37.983 -7.040 12.379 1.00 36.28 288 SER A O 1
ATOM 2284 N N . ASN A 1 289 ? 39.776 -8.326 11.946 1.00 33.22 289 ASN A N 1
ATOM 2285 C CA . ASN A 1 289 ? 39.907 -8.074 10.523 1.00 33.22 289 ASN A CA 1
ATOM 2286 C C . ASN A 1 289 ? 38.895 -8.937 9.761 1.00 33.22 289 ASN A C 1
ATOM 2288 O O . ASN A 1 289 ? 38.874 -10.147 9.962 1.00 33.22 289 ASN A O 1
ATOM 2292 N N . ALA A 1 290 ? 38.166 -8.351 8.810 1.00 33.72 290 ALA A N 1
ATOM 2293 C CA . ALA A 1 290 ? 37.680 -9.074 7.635 1.00 33.72 290 ALA A CA 1
ATOM 2294 C C . ALA A 1 290 ? 37.424 -8.110 6.457 1.00 33.72 290 ALA A C 1
ATOM 2296 O O . ALA A 1 290 ? 36.393 -7.455 6.354 1.00 33.72 290 ALA A O 1
ATOM 2297 N N . LEU A 1 291 ? 38.428 -8.038 5.575 1.00 33.16 291 LEU A N 1
ATOM 2298 C CA . LEU A 1 291 ? 38.322 -7.923 4.113 1.00 33.16 291 LEU A CA 1
ATOM 2299 C C . LEU A 1 291 ? 37.488 -6.765 3.521 1.00 33.16 291 LEU A C 1
ATOM 2301 O O . LEU A 1 291 ? 36.437 -6.95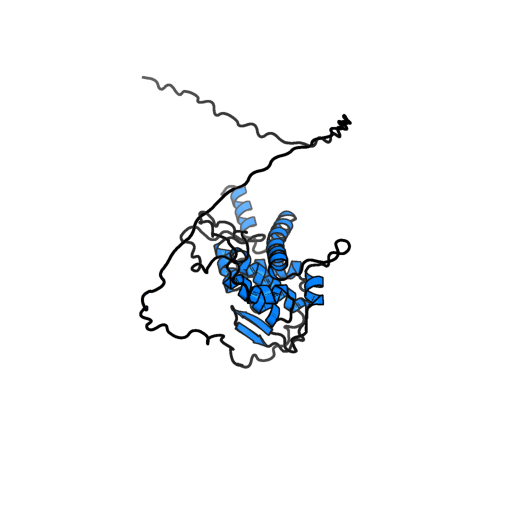9 2.916 1.00 33.16 291 LEU A O 1
ATOM 2305 N N . ARG A 1 292 ? 38.058 -5.552 3.539 1.00 33.69 292 ARG A N 1
ATOM 2306 C CA . ARG A 1 292 ? 37.722 -4.491 2.570 1.00 33.69 292 ARG A CA 1
ATOM 2307 C C . ARG A 1 292 ? 38.559 -4.661 1.299 1.00 33.69 292 ARG A C 1
ATOM 2309 O O . ARG A 1 292 ? 39.729 -4.282 1.266 1.00 33.69 292 ARG A O 1
ATOM 2316 N N . LEU A 1 293 ? 37.948 -5.174 0.233 1.00 36.59 293 LEU A N 1
ATOM 2317 C CA . LEU A 1 293 ? 38.507 -5.104 -1.118 1.00 36.59 293 LEU A CA 1
ATOM 2318 C C . LEU A 1 293 ? 38.518 -3.637 -1.583 1.00 36.59 293 LEU A C 1
ATOM 2320 O O . LEU A 1 293 ? 37.481 -3.044 -1.873 1.00 36.59 293 LEU A O 1
ATOM 2324 N N . ARG A 1 294 ? 39.711 -3.032 -1.623 1.00 35.12 294 ARG A N 1
ATOM 2325 C CA . ARG A 1 294 ? 39.954 -1.719 -2.237 1.00 35.12 294 ARG A CA 1
ATOM 2326 C C . ARG A 1 294 ? 39.908 -1.863 -3.760 1.00 35.12 294 ARG A C 1
ATOM 2328 O O . ARG A 1 294 ? 40.816 -2.440 -4.352 1.00 35.12 294 ARG A O 1
ATOM 2335 N N . ALA A 1 295 ? 38.894 -1.284 -4.397 1.00 36.69 295 ALA A N 1
ATOM 2336 C CA . ALA A 1 295 ? 38.882 -1.084 -5.841 1.00 36.69 295 ALA A CA 1
ATOM 2337 C C . ALA A 1 295 ? 39.980 -0.075 -6.228 1.00 36.69 295 ALA A C 1
ATOM 2339 O O . ALA A 1 295 ? 39.918 1.102 -5.870 1.00 36.69 295 ALA A O 1
ATOM 2340 N N . ARG A 1 296 ? 41.015 -0.542 -6.937 1.00 35.66 296 ARG A N 1
ATOM 2341 C CA . ARG A 1 296 ? 42.031 0.320 -7.554 1.00 35.66 296 ARG A CA 1
ATOM 2342 C C . ARG A 1 296 ? 41.485 0.890 -8.863 1.00 35.66 296 ARG A C 1
ATOM 2344 O O . ARG A 1 296 ? 41.105 0.155 -9.768 1.00 35.66 296 ARG A O 1
ATOM 2351 N N . ARG A 1 297 ? 41.473 2.219 -8.946 1.00 36.03 297 ARG A N 1
ATOM 2352 C CA . ARG A 1 297 ? 41.165 3.014 -10.138 1.00 36.03 297 ARG A CA 1
ATOM 2353 C C . ARG A 1 297 ? 42.328 2.867 -11.126 1.00 36.03 297 ARG A C 1
ATOM 2355 O O . ARG A 1 297 ? 43.434 3.306 -10.827 1.00 36.03 297 ARG A O 1
ATOM 2362 N N . ILE A 1 298 ? 42.093 2.229 -12.269 1.00 44.22 298 ILE A N 1
ATOM 2363 C CA . ILE A 1 298 ? 43.058 2.169 -13.375 1.00 44.22 298 ILE A CA 1
ATOM 2364 C C . ILE A 1 298 ? 42.997 3.510 -14.114 1.00 44.22 298 ILE A C 1
ATOM 2366 O O . ILE A 1 298 ? 41.952 3.887 -14.647 1.00 44.22 298 ILE A O 1
ATOM 2370 N N . SER A 1 299 ? 44.109 4.243 -14.121 1.00 38.91 299 SER A N 1
ATOM 2371 C CA . SER A 1 299 ? 44.325 5.404 -14.982 1.00 38.91 299 SER A CA 1
ATOM 2372 C C . SER A 1 299 ? 44.532 4.938 -16.426 1.00 38.91 299 SER A C 1
ATOM 2374 O O . SER A 1 299 ? 45.336 4.049 -16.707 1.00 38.91 299 SER A O 1
ATOM 2376 N N . LYS A 1 300 ? 43.788 5.531 -17.366 1.00 45.75 300 LYS A N 1
ATOM 2377 C CA . LYS A 1 300 ? 44.024 5.356 -18.803 1.00 45.75 300 LYS A CA 1
ATOM 2378 C C . LYS A 1 300 ? 45.274 6.146 -19.191 1.00 45.75 300 LYS A C 1
ATOM 2380 O O . LYS A 1 300 ? 45.270 7.370 -19.140 1.00 45.75 300 LYS A O 1
ATOM 2385 N N . SER A 1 301 ? 46.322 5.430 -19.587 1.00 39.69 301 SER A N 1
ATOM 2386 C CA . SER A 1 301 ? 47.479 5.985 -20.287 1.00 39.69 301 SER A CA 1
ATOM 2387 C C . SER A 1 301 ? 47.046 6.424 -21.692 1.00 39.69 301 SER A C 1
ATOM 2389 O O . SER A 1 301 ? 46.562 5.611 -22.481 1.00 39.69 301 SER A O 1
ATOM 2391 N N . GLN A 1 302 ? 47.175 7.721 -21.982 1.00 40.19 302 GLN A N 1
ATOM 2392 C CA . GLN A 1 302 ? 47.139 8.263 -23.340 1.00 40.19 302 GLN A CA 1
ATOM 2393 C C . GLN A 1 302 ? 48.367 7.743 -24.095 1.00 40.19 302 GLN A C 1
ATOM 2395 O O . GLN A 1 302 ? 49.498 8.041 -23.718 1.00 40.19 302 GLN A O 1
ATOM 2400 N N . ARG A 1 303 ? 48.151 6.984 -25.173 1.00 45.16 303 ARG A N 1
ATOM 2401 C CA . ARG A 1 303 ? 49.175 6.766 -26.197 1.00 45.16 303 ARG A CA 1
ATOM 2402 C C . ARG A 1 303 ? 48.935 7.735 -27.345 1.00 45.16 303 ARG A C 1
ATOM 2404 O O . ARG A 1 303 ? 47.859 7.752 -27.938 1.00 45.16 303 ARG A O 1
ATOM 2411 N N . HIS A 1 304 ? 49.966 8.530 -27.606 1.00 37.72 304 HIS A N 1
ATOM 2412 C CA . HIS A 1 304 ? 50.176 9.293 -28.823 1.00 37.72 304 HIS A CA 1
ATOM 2413 C C . HIS A 1 304 ? 50.069 8.393 -30.058 1.00 37.72 304 HIS A C 1
ATOM 2415 O O . HIS A 1 304 ? 50.708 7.345 -30.120 1.00 37.72 304 HIS A O 1
ATOM 2421 N N . SER A 1 305 ? 49.338 8.870 -31.060 1.00 45.28 305 SER A N 1
ATOM 2422 C CA . SER A 1 305 ? 49.514 8.465 -32.454 1.00 45.28 305 SER A CA 1
ATOM 2423 C C . SER A 1 305 ? 50.062 9.689 -33.180 1.00 45.28 305 SER A C 1
ATOM 2425 O O . SER A 1 305 ? 49.349 10.679 -33.337 1.00 45.28 305 SER A O 1
ATOM 2427 N N . GLN A 1 306 ? 51.343 9.652 -33.546 1.00 44.00 306 GLN A N 1
ATOM 2428 C CA . GLN A 1 306 ? 51.900 10.535 -34.567 1.00 44.00 306 GLN A CA 1
ATOM 2429 C C . GLN A 1 306 ? 51.446 10.012 -35.935 1.00 44.00 306 GLN A C 1
ATOM 2431 O O . GLN A 1 306 ? 51.513 8.810 -36.191 1.00 44.00 306 GLN A O 1
ATOM 2436 N N . ALA A 1 307 ? 50.961 10.912 -36.786 1.00 44.94 307 ALA A N 1
ATOM 2437 C CA . ALA A 1 307 ? 50.704 10.659 -38.199 1.00 44.94 307 ALA A CA 1
ATOM 2438 C C . ALA A 1 307 ? 51.890 11.186 -39.029 1.00 44.94 307 ALA A C 1
ATOM 2440 O O . ALA A 1 307 ? 52.478 12.196 -38.633 1.00 44.94 307 ALA A O 1
ATOM 2441 N N . PRO A 1 308 ? 52.238 10.550 -40.160 1.00 53.66 308 PRO A N 1
ATOM 2442 C CA . PRO A 1 308 ? 53.322 11.007 -41.014 1.00 53.66 308 PRO A CA 1
ATOM 2443 C C . PRO A 1 308 ? 52.821 12.063 -42.007 1.00 53.66 308 PRO A C 1
ATOM 2445 O O . PRO A 1 308 ? 51.780 11.882 -42.645 1.00 53.66 308 PRO A O 1
ATOM 2448 N N . LYS A 1 309 ? 53.588 13.140 -42.159 1.00 45.59 309 LYS A N 1
ATOM 2449 C CA . LYS A 1 309 ? 53.708 13.936 -43.382 1.00 45.59 309 LYS A CA 1
ATOM 2450 C C . LYS A 1 309 ? 55.152 14.383 -43.510 1.00 45.59 309 LYS A C 1
ATOM 2452 O O . LYS A 1 309 ? 55.723 14.739 -42.456 1.00 45.59 309 LYS A O 1
#

Foldseek 3Di:
DPPVVVVVVVVVPDQAFDDDPVQVVQLVQLLVLLVVLCCVQPFDDDPDPPDDDDSLVRQQVQFDFPQWAWFDFFQVWTDTDPDGQDSLVLVLQLSLLCSLCSQQRDQDWAAAAAFWDTDGRWHFLVSSLSSLVSSVVSGGDDPSSVVSVVDSPIDHDDPDDDIPDHDADDDQHHRHHPVLSVVSNGGRTPVSLLDDDDPPDHHHSSNNVSVSSCVVSPVVVSVPPPDPDDPDDDDTPDPDDDDDDDDDDDDDDDDDDDDDDDDDDDDDDDDDDDDDDDDDDDDDDDDDDDDDDDDDDDDDDDDDDDDDD

Radius of gyration: 29.33 Å; chains: 1; bounding box: 80×74×86 Å

Organism: NCBI:txid1576542

Sequence (309 aa):
LDLRDRIRKRVLSIQFIIPSVETFHENMKYISIAAKILRRYLMEVPTCKRNKPTLFESFASNWKSPGVQYVEHNYGEFSQTTQTPTAWHAYKTVFLAALRDFARLSFEHPRQDVRGETMPAFPEGRRITYLARLALQVGFENTKIQGALEMQTGHPEVAQYKPKVGHPADWRGGIPFTKSYLELVSQAFLPQLSGPVSKGKAITPLYVIKDTIDAFFGAGNRAICDNSGDLGPLNSLTMDEAYGDPTTFTPPEISKPNQSKDLPIENRSDDGSVDASETQKRNQTSTSNALRLRARRISKSQRHSQAPK

InterPro domains:
  IPR022198 Protein of unknown function DUF3723 [PF12520] (4-152)